Protein AF-A0A914XWD6-F1 (afdb_monomer_lite)

Sequence (269 aa):
MAEYTKAFEKYTHRSSSAQPSFDVYRNQVLALMADLKHKNRGKQSIDQQAAMGIIRSTAAKRYKKYEVNNEQLLDLIFAVLKLQPTLKGYVIKLIEKTYGDIGLASRIKQLDFRHTKLNFPFADADLHEVREKYLSIPQNVNINFVNNVAHLKVLVHQLEEVSKSDYPYVGLDAEWSPYLSKSKASILQLALQKVIYIIDLDALIDKKELLDFFDKLFGNDKICKIGFRFSEDLTQLRGCAPNCLSLYEPKNLICIQSLFFDVSFFYLH

Organism: NCBI:txid310955

InterPro domains:
  IPR002562 3'-5' exonuclease domain [PF01612] (155-246)
  IPR012337 Ribonuclease H-like superfamily [SSF53098] (133-259)
  IPR036397 Ribonuclease H superfamily [G3DSA:3.30.420.10] (125-264)
  IPR052408 Exonuclease MUT-7-like [PTHR47765] (44-244)

Foldseek 3Di:
DVVVLVVCCVPVVDDPVPDDDPVVVVVVVVVVVCVVVVVPPDDPQPPPVLLVVLLVVVVCCVQVVVNDDLVRSVVSVLVSCLSVVVCLVVSLCCCCPVRVCPPSSVVSVPDDSPPPPPPPVCPPPDQQDDDPVDDGDHPQAAEEEALDLVSLVVVLVVLVVLLVDPRLEKEWDFDWDPRDPLIATQWIWIDDPRYIYTYGLVSCAPPPSVLVSLCSAFVRQSHAYEYEPCVVNLSRNCSRVVPRVSSVVGHRYDHVNVVVVVVVVVVVD

Secondary structure (DSSP, 8-state):
-HHHHHHHHHHH---GGGPPPHHHHHHHHHHHHHHHTT---S-----HHHHHHHHHHHHHIIIII--S-HHHHHHHHHHHHHH-GGGHHHHHHIIIIIS--HHHHHHHHH---SS-----TTTT--TT---TTS----TT-EEEEE-SHHHHHHHHHHHHHHTTSS--EEEEEEEE-TT-TT--EEEEEEE-SSEEEEEETTTSTT-HHHHHHHHHHHS-SSSEEEESSHHHHHHHHHHH-TT-GGGTS-SSEEEHHHHHHHHHHHT--

Structure (mmCIF, N/CA/C/O backbone):
data_AF-A0A914XWD6-F1
#
_entry.id   AF-A0A914XWD6-F1
#
loop_
_atom_site.group_PDB
_atom_site.id
_atom_site.type_symbol
_atom_site.label_atom_id
_atom_site.label_alt_id
_atom_site.label_comp_id
_atom_site.label_asym_id
_atom_site.label_entity_id
_atom_site.label_seq_id
_atom_site.pdbx_PDB_ins_code
_atom_site.Cartn_x
_atom_site.Cartn_y
_atom_site.Cartn_z
_atom_site.occupancy
_atom_site.B_iso_or_equiv
_atom_site.auth_seq_id
_atom_site.auth_comp_id
_atom_site.auth_asym_id
_atom_site.auth_atom_id
_atom_site.pdbx_PDB_model_num
ATOM 1 N N . MET A 1 1 ? 19.343 37.438 -10.063 1.00 55.56 1 MET A N 1
ATOM 2 C CA . MET A 1 1 ? 20.555 36.691 -10.481 1.00 55.56 1 MET A CA 1
ATOM 3 C C . MET A 1 1 ? 21.614 36.669 -9.382 1.00 55.56 1 MET A C 1
ATOM 5 O O . MET A 1 1 ? 21.896 35.586 -8.891 1.00 55.56 1 MET A O 1
ATOM 9 N N . ALA A 1 2 ? 22.122 37.819 -8.918 1.00 58.12 2 ALA A N 1
ATOM 10 C CA . ALA A 1 2 ? 23.166 37.875 -7.879 1.00 58.12 2 ALA A CA 1
ATOM 11 C C . ALA A 1 2 ? 22.790 37.198 -6.538 1.00 58.12 2 ALA A C 1
ATOM 13 O O . ALA A 1 2 ? 23.625 36.541 -5.922 1.00 58.12 2 ALA A O 1
ATOM 14 N N . GLU A 1 3 ? 21.531 37.296 -6.102 1.00 60.34 3 GLU A N 1
ATOM 15 C CA . GLU A 1 3 ? 21.056 36.640 -4.869 1.00 60.34 3 GLU A CA 1
ATOM 16 C C . GLU A 1 3 ? 20.911 35.116 -5.002 1.00 60.34 3 GLU A C 1
ATOM 18 O O . GLU A 1 3 ? 21.161 34.384 -4.048 1.00 60.34 3 GLU A O 1
ATOM 23 N N . TYR A 1 4 ? 20.573 34.621 -6.198 1.00 57.34 4 TYR A N 1
ATOM 24 C CA . TYR A 1 4 ? 20.439 33.187 -6.474 1.00 57.34 4 TYR A CA 1
ATOM 25 C C . TYR A 1 4 ? 21.801 32.482 -6.465 1.00 57.34 4 TYR A C 1
ATOM 27 O O . TYR A 1 4 ? 21.925 31.410 -5.883 1.00 57.34 4 TYR A O 1
ATOM 35 N N . THR A 1 5 ? 22.838 33.102 -7.038 1.00 61.06 5 THR A N 1
ATOM 36 C CA . THR A 1 5 ? 24.223 32.600 -6.973 1.00 61.06 5 THR A CA 1
ATOM 37 C C . THR A 1 5 ? 24.735 32.525 -5.540 1.00 61.06 5 THR A C 1
ATOM 39 O O . THR A 1 5 ? 25.197 31.465 -5.124 1.00 61.06 5 THR A O 1
ATOM 42 N N . LYS A 1 6 ? 24.518 33.576 -4.739 1.00 65.00 6 LYS A N 1
ATOM 43 C CA . LYS A 1 6 ? 24.870 33.562 -3.310 1.00 65.00 6 LYS A CA 1
ATOM 44 C C . LYS A 1 6 ? 24.128 32.474 -2.524 1.00 65.00 6 LYS A C 1
ATOM 46 O O . LYS A 1 6 ? 24.720 31.839 -1.657 1.00 65.00 6 LYS A O 1
ATOM 51 N N . ALA A 1 7 ? 22.846 32.237 -2.813 1.00 58.84 7 ALA A N 1
ATOM 52 C CA . ALA A 1 7 ? 22.078 31.176 -2.162 1.00 58.84 7 ALA A CA 1
ATOM 53 C C . ALA A 1 7 ? 22.550 29.771 -2.586 1.00 58.84 7 ALA A C 1
ATOM 55 O O . ALA A 1 7 ? 22.719 28.896 -1.740 1.00 58.84 7 ALA A O 1
ATOM 56 N N . PHE A 1 8 ? 22.807 29.549 -3.876 1.00 59.25 8 PHE A N 1
ATOM 57 C CA . PHE A 1 8 ? 23.256 28.256 -4.392 1.00 59.25 8 PHE A CA 1
ATOM 58 C C . PHE A 1 8 ? 24.597 27.826 -3.782 1.00 59.25 8 PHE A C 1
ATOM 60 O O . PHE A 1 8 ? 24.710 26.705 -3.284 1.00 59.25 8 PHE A O 1
ATOM 67 N N . GLU A 1 9 ? 25.581 28.727 -3.747 1.00 64.25 9 GLU A N 1
ATOM 68 C CA . GLU A 1 9 ? 26.897 28.466 -3.149 1.00 64.25 9 GLU A CA 1
ATOM 69 C C . GLU A 1 9 ? 26.780 28.180 -1.642 1.00 64.25 9 GLU A C 1
ATOM 71 O O . GLU A 1 9 ? 27.396 27.238 -1.138 1.00 64.25 9 GLU A O 1
ATOM 76 N N . LYS A 1 10 ? 25.915 28.926 -0.937 1.00 69.12 10 LYS A N 1
ATOM 77 C CA . LYS A 1 10 ? 25.688 28.782 0.510 1.00 69.12 10 LYS A CA 1
ATOM 78 C C . LYS A 1 10 ? 25.081 27.433 0.906 1.00 69.12 10 LYS A C 1
ATOM 80 O O . LYS A 1 10 ? 25.459 26.898 1.943 1.00 69.12 10 LYS A O 1
ATOM 85 N N . TYR A 1 11 ? 24.134 26.903 0.130 1.00 59.72 11 TYR A N 1
ATOM 86 C CA . TYR A 1 11 ? 23.349 25.723 0.528 1.00 59.72 11 TYR A CA 1
ATOM 87 C C . TYR A 1 11 ? 23.770 24.416 -0.149 1.00 59.72 11 TYR A C 1
ATOM 89 O O . TYR A 1 11 ? 23.399 23.347 0.326 1.00 59.72 11 TYR A O 1
ATOM 97 N N . THR A 1 12 ? 24.522 24.473 -1.252 1.00 64.94 12 THR A N 1
ATOM 98 C CA . THR A 1 12 ? 24.949 23.259 -1.973 1.00 64.94 12 THR A CA 1
ATOM 99 C C . THR A 1 12 ? 26.432 22.942 -1.816 1.00 64.94 12 THR A C 1
ATOM 101 O O . THR A 1 12 ? 26.842 21.842 -2.184 1.00 64.94 12 THR A O 1
ATOM 104 N N . HIS A 1 13 ? 27.230 23.879 -1.285 1.00 61.41 13 HIS A N 1
ATOM 105 C CA . HIS A 1 13 ? 28.694 23.792 -1.203 1.00 61.41 13 HIS A CA 1
ATOM 106 C C . HIS A 1 13 ? 29.373 23.488 -2.556 1.00 61.41 13 HIS A C 1
ATOM 108 O O . HIS A 1 13 ? 30.446 22.888 -2.604 1.00 61.41 13 HIS A O 1
ATOM 114 N N . ARG A 1 14 ? 28.741 23.872 -3.675 1.00 59.25 14 ARG A N 1
ATOM 115 C CA . ARG A 1 14 ? 29.252 23.674 -5.040 1.00 59.25 14 ARG A CA 1
ATOM 116 C C . ARG A 1 14 ? 29.644 25.007 -5.677 1.00 59.25 14 ARG A C 1
ATOM 118 O O . ARG A 1 14 ? 29.001 26.023 -5.439 1.00 59.25 14 ARG A O 1
ATOM 125 N N . SER A 1 15 ? 30.679 24.963 -6.519 1.00 59.44 15 SER A N 1
ATOM 126 C CA . SER A 1 15 ? 31.139 26.082 -7.356 1.00 59.44 15 SER A CA 1
ATOM 127 C C . SER A 1 15 ? 30.027 26.604 -8.277 1.00 59.44 15 SER A C 1
ATOM 129 O O . SER A 1 15 ? 29.289 25.811 -8.873 1.00 59.44 15 SER A O 1
ATOM 131 N N . SER A 1 16 ? 29.963 27.925 -8.467 1.00 57.88 16 SER A N 1
ATOM 132 C CA . SER A 1 16 ? 29.045 28.608 -9.394 1.00 57.88 16 SER A CA 1
ATOM 133 C C . SER A 1 16 ? 29.185 28.166 -10.855 1.00 57.88 16 SER A C 1
ATOM 135 O O . SER A 1 16 ? 28.243 28.315 -11.629 1.00 57.88 16 SER A O 1
ATOM 137 N N . SER A 1 17 ? 30.299 27.533 -11.236 1.00 56.16 17 SER A N 1
ATOM 138 C CA . SER A 1 17 ? 30.478 26.943 -12.573 1.00 56.16 17 SER A CA 1
ATOM 139 C C . SER A 1 17 ? 29.594 25.717 -12.852 1.00 56.16 17 SER A C 1
ATOM 141 O O . SER A 1 17 ? 29.442 25.332 -14.008 1.00 56.16 17 SER A O 1
ATOM 143 N N . ALA A 1 18 ? 28.987 25.114 -11.821 1.00 53.66 18 ALA A N 1
ATOM 144 C CA . ALA A 1 18 ? 28.046 23.993 -11.937 1.00 53.66 18 ALA A CA 1
ATOM 145 C C . ALA A 1 18 ? 26.579 24.412 -11.708 1.00 53.66 18 ALA A C 1
ATOM 147 O O . ALA A 1 18 ? 25.705 23.557 -11.539 1.00 53.66 18 ALA A O 1
ATOM 148 N N . GLN A 1 19 ? 26.309 25.719 -11.644 1.00 55.75 19 GLN A N 1
ATOM 149 C CA . GLN A 1 19 ? 25.006 26.255 -11.276 1.00 55.75 19 GLN A CA 1
ATOM 150 C C . GLN A 1 19 ? 24.012 26.113 -12.446 1.00 55.75 19 GLN A C 1
ATOM 152 O O . GLN A 1 19 ? 24.233 26.699 -13.509 1.00 55.75 19 GLN A O 1
ATOM 157 N N . PRO A 1 20 ? 22.896 25.375 -12.289 1.00 61.28 20 PRO A N 1
ATOM 158 C CA . PRO A 1 20 ? 21.826 25.410 -13.278 1.00 61.28 20 PRO A CA 1
ATOM 159 C C . PRO A 1 20 ? 21.271 26.836 -13.363 1.00 61.28 20 PRO A C 1
ATOM 161 O O . PRO A 1 20 ? 21.161 27.526 -12.341 1.00 61.28 20 PRO A O 1
ATOM 164 N N . SER A 1 21 ? 20.925 27.287 -14.574 1.00 72.56 21 SER A N 1
ATOM 165 C CA . SER A 1 21 ? 20.409 28.644 -14.774 1.00 72.56 21 SER A CA 1
ATOM 166 C C . SER A 1 21 ? 19.183 28.899 -13.892 1.00 72.56 21 SER A C 1
ATOM 168 O O . SER A 1 21 ? 18.435 27.977 -13.549 1.00 72.56 21 SER A O 1
ATOM 170 N N . PHE A 1 22 ? 18.972 30.159 -13.507 1.00 60.97 22 PHE A N 1
ATOM 171 C CA . PHE A 1 22 ? 17.845 30.537 -12.651 1.00 60.97 22 PHE A CA 1
ATOM 172 C C . PHE A 1 22 ? 16.501 30.083 -13.235 1.00 60.97 22 PHE A C 1
ATOM 174 O O . PHE A 1 22 ? 15.632 29.634 -12.492 1.00 60.97 22 PHE A O 1
ATOM 181 N N . ASP A 1 23 ? 16.360 30.113 -14.560 1.00 63.62 23 ASP A N 1
ATOM 182 C CA . ASP A 1 23 ? 15.160 29.640 -15.246 1.00 63.62 23 ASP A CA 1
ATOM 183 C C . ASP A 1 23 ? 14.971 28.126 -15.111 1.00 63.62 23 ASP A C 1
ATOM 185 O O . ASP A 1 23 ? 13.854 27.670 -14.877 1.00 63.62 23 ASP A O 1
ATOM 189 N N . VAL A 1 24 ? 16.049 27.336 -15.171 1.00 61.62 24 VAL A N 1
ATOM 190 C CA . VAL A 1 24 ? 15.988 25.882 -14.948 1.00 61.62 24 VAL A CA 1
ATOM 191 C C . VAL A 1 24 ? 15.561 25.574 -13.513 1.00 61.62 24 VAL A C 1
ATOM 193 O O . VAL A 1 24 ? 14.643 24.779 -13.314 1.00 61.62 24 VAL A O 1
ATOM 196 N N . TYR A 1 25 ? 16.154 26.237 -12.517 1.00 65.56 25 TYR A N 1
ATOM 197 C CA . TYR A 1 25 ? 15.766 26.067 -11.112 1.00 65.56 25 TYR A CA 1
ATOM 198 C C . TYR A 1 25 ? 14.317 26.492 -10.862 1.00 65.56 25 TYR A C 1
ATOM 200 O O . TYR A 1 25 ? 13.539 25.748 -10.266 1.00 65.56 25 TYR A O 1
ATOM 208 N N . ARG A 1 26 ? 13.921 27.664 -11.369 1.00 65.19 26 ARG A N 1
ATOM 209 C CA . ARG A 1 26 ? 12.553 28.174 -11.260 1.00 65.19 26 ARG A CA 1
ATOM 210 C C . ARG A 1 26 ? 11.556 27.197 -11.876 1.00 65.19 26 ARG A C 1
ATOM 212 O O . ARG A 1 26 ? 10.552 26.893 -11.241 1.00 65.19 26 ARG A O 1
ATOM 219 N N . ASN A 1 27 ? 11.840 26.668 -13.063 1.00 62.06 27 ASN A N 1
ATOM 220 C CA . ASN A 1 27 ? 10.967 25.704 -13.729 1.00 62.06 27 ASN A CA 1
ATOM 221 C C . ASN A 1 27 ? 10.886 24.375 -12.965 1.00 62.06 27 ASN A C 1
ATOM 223 O O . ASN A 1 27 ? 9.798 23.821 -12.843 1.00 62.06 27 ASN A O 1
ATOM 227 N N . GLN A 1 28 ? 11.988 23.896 -12.380 1.00 59.28 28 GLN A N 1
ATOM 228 C CA . GLN A 1 28 ? 11.994 22.692 -11.538 1.00 59.28 28 GLN A CA 1
ATOM 229 C C . GLN A 1 28 ? 11.202 22.879 -10.240 1.00 59.28 28 GLN A C 1
AT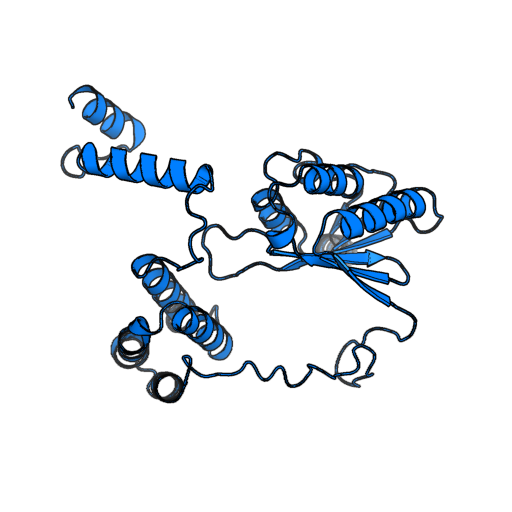OM 231 O O . GLN A 1 28 ? 10.442 21.994 -9.855 1.00 59.28 28 GLN A O 1
ATOM 236 N N . VAL A 1 29 ? 11.327 24.035 -9.583 1.00 61.28 29 VAL A N 1
ATOM 237 C CA . VAL A 1 29 ? 10.546 24.361 -8.380 1.00 61.28 29 VAL A CA 1
ATOM 238 C C . VAL A 1 29 ? 9.069 24.536 -8.724 1.00 61.28 29 VAL A C 1
ATOM 240 O O . VAL A 1 29 ? 8.218 24.042 -7.993 1.00 61.28 29 VAL A O 1
ATOM 243 N N . LEU A 1 30 ? 8.738 25.186 -9.843 1.00 59.72 30 LEU A N 1
ATOM 244 C CA . LEU A 1 30 ? 7.353 25.322 -10.300 1.00 59.72 30 LEU A CA 1
ATOM 245 C C . LEU A 1 30 ? 6.735 23.967 -10.665 1.00 59.72 30 LEU A C 1
ATOM 247 O O . LEU A 1 30 ? 5.588 23.726 -10.297 1.00 59.72 30 LEU A O 1
ATOM 251 N N . ALA A 1 31 ? 7.488 23.074 -11.314 1.00 52.91 31 ALA A N 1
ATOM 252 C CA . ALA A 1 31 ? 7.060 21.706 -11.600 1.00 52.91 31 ALA A CA 1
ATOM 253 C C . ALA A 1 31 ? 6.848 20.901 -10.308 1.00 52.91 31 ALA A C 1
ATOM 255 O O . ALA A 1 31 ? 5.778 20.335 -10.112 1.00 52.91 31 ALA A O 1
ATOM 256 N N . LEU A 1 32 ? 7.799 20.953 -9.368 1.00 51.09 32 LEU A N 1
ATOM 257 C CA . LEU A 1 32 ? 7.671 20.323 -8.051 1.00 51.09 32 LEU A CA 1
ATOM 258 C C . LEU A 1 32 ? 6.449 20.850 -7.284 1.00 51.09 32 LEU A C 1
ATOM 260 O O . LEU A 1 32 ? 5.706 20.077 -6.689 1.00 51.09 32 LEU A O 1
ATOM 264 N N . MET A 1 33 ? 6.211 22.162 -7.310 1.00 51.06 33 MET A N 1
ATOM 265 C CA . MET A 1 33 ? 5.057 22.787 -6.657 1.00 51.06 33 MET A CA 1
ATOM 266 C C . MET A 1 33 ? 3.738 22.461 -7.364 1.00 51.06 33 MET A C 1
ATOM 268 O O . MET A 1 33 ? 2.702 22.412 -6.707 1.00 51.06 33 MET A O 1
ATOM 272 N N . ALA A 1 34 ? 3.745 22.242 -8.680 1.00 52.44 34 ALA A N 1
ATOM 273 C CA . ALA A 1 34 ? 2.575 21.790 -9.430 1.00 52.44 34 ALA A CA 1
ATOM 274 C C . ALA A 1 34 ? 2.243 20.317 -9.131 1.00 52.44 34 ALA A C 1
ATOM 276 O O . ALA A 1 34 ? 1.067 19.993 -8.937 1.00 52.44 34 ALA A O 1
ATOM 277 N N . ASP A 1 35 ? 3.267 19.470 -9.008 1.00 48.59 35 ASP A N 1
ATOM 278 C CA . ASP A 1 35 ? 3.151 18.058 -8.629 1.00 48.59 35 ASP A CA 1
ATOM 279 C C . ASP A 1 35 ? 2.658 17.901 -7.184 1.00 48.59 35 ASP A C 1
ATOM 281 O O . ASP A 1 35 ? 1.714 17.150 -6.928 1.00 48.59 35 ASP A O 1
ATOM 285 N N . LEU A 1 36 ? 3.215 18.683 -6.251 1.00 45.72 36 LEU A N 1
ATOM 286 C CA . LEU A 1 36 ? 2.768 18.742 -4.852 1.00 45.72 36 LEU A CA 1
ATOM 287 C C . LEU A 1 36 ? 1.343 19.296 -4.704 1.00 45.72 36 LEU A C 1
ATOM 289 O O . LEU A 1 36 ? 0.662 18.975 -3.738 1.00 45.72 36 LEU A O 1
ATOM 293 N N . LYS A 1 37 ? 0.877 20.121 -5.651 1.00 46.88 37 LYS A N 1
ATOM 294 C CA . LYS A 1 37 ? -0.496 20.662 -5.679 1.00 46.88 37 LYS A CA 1
ATOM 295 C C . LYS A 1 37 ? -1.475 19.792 -6.470 1.00 46.88 37 LYS A C 1
ATOM 297 O O . LYS A 1 37 ? -2.600 20.229 -6.705 1.00 46.88 37 LYS A O 1
ATOM 302 N N . HIS A 1 38 ? -1.056 18.607 -6.917 1.00 53.41 38 HIS A N 1
ATOM 303 C CA . HIS A 1 38 ? -1.883 17.641 -7.649 1.00 53.41 38 HIS A CA 1
ATOM 304 C C . HIS A 1 38 ? -2.575 18.198 -8.913 1.00 53.41 38 HIS A C 1
ATOM 306 O O . HIS A 1 38 ? -3.556 17.627 -9.388 1.00 53.41 38 HIS A O 1
ATOM 312 N N . LYS A 1 39 ? -2.061 19.291 -9.503 1.00 42.12 39 LYS A N 1
ATOM 313 C CA . LYS A 1 39 ? -2.701 19.977 -10.646 1.00 42.12 39 LYS A CA 1
ATOM 314 C C . LYS A 1 39 ? -2.496 19.279 -11.998 1.00 42.12 39 LYS A C 1
ATOM 316 O O . LYS A 1 39 ? -3.166 19.638 -12.959 1.00 42.12 39 LYS A O 1
ATOM 321 N N . ASN A 1 40 ? -1.641 18.258 -12.065 1.00 45.16 40 ASN A N 1
ATOM 322 C CA . ASN A 1 40 ? -1.358 17.472 -13.271 1.00 45.16 40 ASN A CA 1
ATOM 323 C C . ASN A 1 40 ? -1.977 16.061 -13.216 1.00 45.16 40 ASN A C 1
ATOM 325 O O . ASN A 1 40 ? -1.309 15.069 -13.501 1.00 45.16 40 ASN A O 1
ATOM 329 N N . ARG A 1 41 ? -3.267 15.926 -12.876 1.00 45.88 41 ARG A N 1
ATOM 330 C CA . ARG A 1 41 ? -4.010 14.681 -13.161 1.00 45.88 41 ARG A CA 1
ATOM 331 C C . ARG A 1 41 ? -4.526 14.687 -14.600 1.00 45.88 41 ARG A C 1
ATOM 333 O O . ARG A 1 41 ? -5.721 14.767 -14.851 1.00 45.88 41 ARG A O 1
ATOM 340 N N . GLY A 1 42 ? -3.606 14.586 -15.551 1.00 39.31 42 GLY A N 1
ATOM 341 C CA . GLY A 1 42 ? -3.915 14.231 -16.932 1.00 39.31 42 GLY A CA 1
ATOM 342 C C . GLY A 1 42 ? -3.116 12.993 -17.294 1.00 39.31 42 GLY A C 1
ATOM 343 O O . GLY A 1 42 ? -1.946 13.152 -17.590 1.00 39.31 42 GLY A O 1
ATOM 344 N N . LYS A 1 43 ? -3.742 11.802 -17.230 1.00 45.09 43 LYS A N 1
ATOM 345 C CA . LYS A 1 43 ? -3.162 10.460 -17.475 1.00 45.09 43 LYS A CA 1
ATOM 346 C C . LYS A 1 43 ? -1.814 10.240 -16.773 1.00 45.09 43 LYS A C 1
ATOM 348 O O . LYS A 1 43 ? -0.817 10.817 -17.171 1.00 45.09 43 LYS A O 1
ATOM 353 N N . GLN A 1 44 ? -1.757 9.353 -15.777 1.00 48.56 44 GLN A N 1
ATOM 354 C CA . GLN A 1 44 ? -0.494 8.891 -15.179 1.00 48.56 44 GLN A CA 1
ATOM 355 C C . GLN A 1 44 ? 0.431 8.286 -16.256 1.00 48.56 44 GLN A C 1
ATOM 357 O O . GLN A 1 44 ? 0.445 7.088 -16.515 1.00 48.56 44 GLN A O 1
ATOM 362 N N . SER A 1 45 ? 1.178 9.148 -16.927 1.00 54.22 45 SER A N 1
ATOM 363 C CA . SER A 1 45 ? 2.204 8.842 -17.900 1.00 54.22 45 SER A CA 1
ATOM 364 C C . SER A 1 45 ? 3.494 9.113 -17.163 1.00 54.22 45 SER A C 1
ATOM 366 O O . SER A 1 45 ? 3.861 10.269 -16.956 1.00 54.22 45 SER A O 1
ATOM 368 N N . ILE A 1 46 ? 4.159 8.049 -16.721 1.00 65.19 46 ILE A N 1
ATOM 369 C CA . ILE A 1 46 ? 5.511 8.168 -16.193 1.00 65.19 46 ILE A CA 1
ATOM 370 C C . ILE A 1 46 ? 6.380 8.890 -17.226 1.00 65.19 46 ILE A C 1
ATOM 372 O O . ILE A 1 46 ? 6.351 8.530 -18.402 1.00 65.19 46 ILE A O 1
ATOM 376 N N . ASP A 1 47 ? 7.116 9.919 -16.813 1.00 80.31 47 ASP A N 1
ATOM 377 C CA . ASP A 1 47 ? 8.036 10.613 -17.712 1.00 80.31 47 ASP A CA 1
ATOM 378 C C . ASP A 1 47 ? 9.025 9.614 -18.341 1.00 80.31 47 ASP A C 1
ATOM 380 O O . ASP A 1 47 ? 9.494 8.677 -17.689 1.00 80.31 47 ASP A O 1
ATOM 384 N N . GLN A 1 48 ? 9.348 9.801 -19.621 1.00 80.38 48 GLN A N 1
ATOM 385 C CA . GLN A 1 48 ? 10.165 8.847 -20.365 1.00 80.38 48 GLN A CA 1
ATOM 386 C C . GLN A 1 48 ? 11.578 8.716 -19.772 1.00 80.38 48 GLN A C 1
ATOM 388 O O . GLN A 1 48 ? 12.122 7.609 -19.732 1.00 80.38 48 GLN A O 1
ATOM 393 N N . GLN A 1 49 ? 12.174 9.805 -19.271 1.00 81.38 49 GLN A N 1
ATOM 394 C CA . GLN A 1 49 ? 13.491 9.743 -18.632 1.00 81.38 49 GLN A CA 1
ATOM 395 C C . GLN A 1 49 ? 13.414 9.039 -17.279 1.00 81.38 49 GLN A C 1
ATOM 397 O O . GLN A 1 49 ? 14.274 8.207 -16.979 1.00 81.38 49 GLN A O 1
ATOM 402 N N . ALA A 1 50 ? 12.367 9.308 -16.495 1.00 80.12 50 ALA A N 1
ATOM 403 C CA . ALA A 1 50 ? 12.113 8.602 -15.241 1.00 80.12 50 ALA A CA 1
ATOM 404 C C . ALA A 1 50 ? 11.941 7.089 -15.467 1.00 80.12 50 ALA A C 1
ATOM 406 O O . ALA A 1 50 ? 12.591 6.282 -14.800 1.00 80.12 50 ALA A O 1
ATOM 407 N N . ALA A 1 51 ? 11.152 6.702 -16.471 1.00 85.38 51 ALA A N 1
ATOM 408 C CA . ALA A 1 51 ? 10.947 5.313 -16.874 1.00 85.38 51 ALA A CA 1
ATOM 409 C C . ALA A 1 51 ? 12.260 4.625 -17.282 1.00 85.38 51 ALA A C 1
ATOM 411 O O . ALA A 1 51 ? 12.576 3.533 -16.804 1.00 85.38 51 ALA A O 1
ATOM 412 N N . MET A 1 52 ? 13.078 5.282 -18.113 1.00 90.25 52 MET A N 1
ATOM 413 C CA . MET A 1 52 ? 14.410 4.779 -18.469 1.00 90.25 52 MET A CA 1
ATOM 414 C C . MET A 1 52 ? 15.318 4.649 -17.240 1.00 90.25 52 MET A C 1
ATOM 416 O O . MET A 1 52 ? 16.070 3.679 -17.140 1.00 90.25 52 MET A O 1
ATOM 420 N N . GLY A 1 53 ? 15.259 5.605 -16.311 1.00 88.19 53 GLY A N 1
ATOM 421 C CA . GLY A 1 53 ? 16.017 5.588 -15.061 1.00 88.19 53 GLY A CA 1
ATOM 422 C C . GLY A 1 53 ? 15.667 4.390 -14.180 1.00 88.19 53 GLY A C 1
ATOM 423 O O . GLY A 1 53 ? 16.570 3.693 -13.714 1.00 88.19 53 GLY A O 1
ATOM 424 N N . ILE A 1 54 ? 14.374 4.099 -14.024 1.00 86.94 54 ILE A N 1
ATOM 425 C CA . ILE A 1 54 ? 13.868 2.934 -13.284 1.00 86.94 54 ILE A CA 1
ATOM 426 C C . ILE A 1 54 ? 14.368 1.635 -13.916 1.00 86.94 54 ILE A C 1
ATOM 428 O O . ILE A 1 54 ? 14.962 0.811 -13.224 1.00 86.94 54 ILE A O 1
ATOM 432 N N . ILE A 1 55 ? 14.226 1.485 -15.238 1.00 92.19 55 ILE A N 1
ATOM 433 C CA . ILE A 1 55 ? 14.701 0.293 -15.954 1.00 92.19 55 ILE A CA 1
ATOM 434 C C . ILE A 1 55 ? 16.212 0.100 -15.763 1.00 92.19 55 ILE A C 1
ATOM 436 O O . ILE A 1 55 ? 16.650 -1.004 -15.445 1.00 92.19 55 ILE A O 1
ATOM 440 N N . ARG A 1 56 ? 17.024 1.158 -15.911 1.00 93.94 56 ARG A N 1
ATOM 441 C CA . ARG A 1 56 ? 18.484 1.076 -15.701 1.00 93.94 56 ARG A CA 1
ATOM 442 C C . ARG A 1 56 ? 18.837 0.684 -14.273 1.00 93.94 56 ARG A C 1
ATOM 444 O O . ARG A 1 56 ? 19.710 -0.157 -14.078 1.00 93.94 56 ARG A O 1
ATOM 451 N N . SER A 1 57 ? 18.189 1.309 -13.292 1.00 90.25 57 SER A N 1
ATOM 452 C CA . SER A 1 57 ? 18.443 1.052 -11.875 1.00 90.25 57 SER A CA 1
ATOM 453 C C . SER A 1 57 ? 18.126 -0.401 -11.525 1.00 90.25 57 SER A C 1
ATOM 455 O O . SER A 1 57 ? 18.973 -1.102 -10.974 1.00 90.25 57 SER A O 1
ATOM 457 N N . THR A 1 58 ? 16.959 -0.901 -11.936 1.00 90.12 58 THR A N 1
ATOM 458 C CA . THR A 1 58 ? 16.538 -2.282 -11.669 1.00 90.12 58 THR A CA 1
ATOM 459 C C . THR A 1 58 ? 17.374 -3.302 -12.444 1.00 90.12 58 THR A C 1
ATOM 461 O O . THR A 1 58 ? 17.783 -4.309 -11.871 1.00 90.12 58 THR A O 1
ATOM 464 N N . ALA A 1 59 ? 17.733 -3.030 -13.703 1.00 93.38 59 ALA A N 1
ATOM 465 C CA . ALA A 1 59 ? 18.663 -3.878 -14.452 1.00 93.38 59 ALA A CA 1
ATOM 466 C C . ALA A 1 59 ? 20.049 -3.926 -13.782 1.00 93.38 59 ALA A C 1
ATOM 468 O O . ALA A 1 59 ? 20.648 -4.992 -13.658 1.00 93.38 59 ALA A O 1
ATOM 469 N N . ALA A 1 60 ? 20.552 -2.800 -13.265 1.00 92.75 60 ALA A N 1
ATOM 470 C CA . ALA A 1 60 ? 21.787 -2.789 -12.487 1.00 92.75 60 ALA A CA 1
ATOM 471 C C . ALA A 1 60 ? 21.659 -3.610 -11.193 1.00 92.75 60 ALA A C 1
ATOM 473 O O . ALA A 1 60 ? 22.571 -4.376 -10.883 1.00 92.75 60 ALA A O 1
ATOM 474 N N . LYS A 1 61 ? 20.534 -3.517 -10.472 1.00 90.56 61 LYS A N 1
ATOM 475 C CA . LYS A 1 61 ? 20.267 -4.375 -9.305 1.00 90.56 61 LYS A CA 1
ATOM 476 C C . LYS A 1 61 ? 20.277 -5.860 -9.671 1.00 90.56 61 LYS A C 1
ATOM 478 O O . LYS A 1 61 ? 20.859 -6.651 -8.939 1.00 90.56 61 LYS A O 1
ATOM 483 N N . ARG A 1 62 ? 19.724 -6.232 -10.828 1.00 92.62 62 ARG A N 1
ATOM 484 C CA . ARG A 1 62 ? 19.709 -7.614 -11.326 1.00 92.62 62 ARG A CA 1
ATOM 485 C C . ARG A 1 62 ? 21.094 -8.143 -11.705 1.00 92.62 62 ARG A C 1
ATOM 487 O O . ARG A 1 62 ? 21.477 -9.220 -11.254 1.00 92.62 62 ARG A O 1
ATOM 494 N N . TYR A 1 63 ? 21.813 -7.425 -12.567 1.00 94.06 63 TYR A N 1
ATOM 495 C CA . TYR A 1 63 ? 23.031 -7.941 -13.208 1.00 94.06 63 TYR A CA 1
ATOM 496 C C . TYR A 1 63 ? 24.322 -7.578 -12.475 1.00 94.06 63 TYR A C 1
ATOM 498 O O . TYR A 1 63 ? 25.326 -8.257 -12.651 1.00 94.06 63 TYR A O 1
ATOM 506 N N . LYS A 1 64 ? 24.325 -6.499 -11.683 1.00 92.75 64 LYS A N 1
ATOM 507 C CA . LYS A 1 64 ? 25.518 -6.066 -10.935 1.00 92.75 64 LYS A CA 1
ATOM 508 C C . LYS A 1 64 ? 25.445 -6.421 -9.456 1.00 92.75 64 LYS A C 1
ATOM 510 O O . LYS A 1 64 ? 26.481 -6.694 -8.866 1.00 92.75 64 LYS A O 1
ATOM 515 N N . LYS A 1 65 ? 24.249 -6.373 -8.860 1.00 90.38 65 LYS A N 1
ATOM 516 C CA . LYS A 1 65 ? 24.067 -6.577 -7.413 1.00 90.38 65 LYS A CA 1
ATOM 517 C C . LYS A 1 65 ? 23.385 -7.889 -7.034 1.00 90.38 65 LYS A C 1
ATOM 519 O O . LYS A 1 65 ? 23.446 -8.266 -5.875 1.00 90.38 65 LYS A O 1
ATOM 524 N N . TYR A 1 66 ? 22.747 -8.567 -7.988 1.00 88.69 66 TYR A N 1
ATOM 525 C CA . TYR A 1 66 ? 21.983 -9.799 -7.767 1.00 88.69 66 TYR A CA 1
ATOM 526 C C . TYR A 1 66 ? 20.860 -9.667 -6.715 1.00 88.69 66 TYR A C 1
ATOM 528 O O . TYR A 1 66 ? 20.455 -10.648 -6.107 1.00 88.69 66 TYR A O 1
ATOM 536 N N . GLU A 1 67 ? 20.327 -8.454 -6.528 1.00 82.38 67 GLU A N 1
ATOM 537 C CA . GLU A 1 67 ? 19.254 -8.149 -5.559 1.00 82.38 67 GLU A CA 1
ATOM 538 C C . GLU A 1 67 ? 17.848 -8.452 -6.104 1.00 82.38 67 GLU A C 1
ATOM 540 O O . GLU A 1 67 ? 16.878 -8.504 -5.356 1.00 82.38 67 GLU A O 1
ATOM 545 N N . VAL A 1 68 ? 17.724 -8.582 -7.424 1.00 85.31 68 VAL A N 1
ATOM 546 C CA . VAL A 1 68 ? 16.461 -8.758 -8.152 1.00 85.31 68 VAL A CA 1
ATOM 547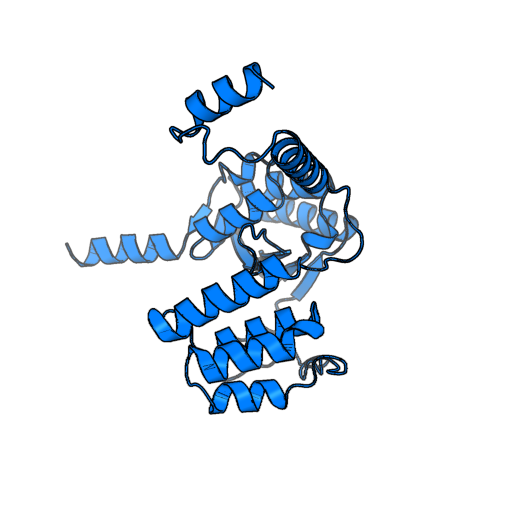 C C . VAL A 1 68 ? 16.634 -9.957 -9.076 1.00 85.31 68 VAL A C 1
ATOM 549 O O . VAL A 1 68 ? 17.729 -10.143 -9.602 1.00 85.31 68 VAL A O 1
ATOM 552 N N . ASN A 1 69 ? 15.597 -10.766 -9.295 1.00 86.94 69 ASN A N 1
ATOM 553 C CA . ASN A 1 69 ? 15.634 -11.900 -10.227 1.00 86.94 69 ASN A CA 1
ATOM 554 C C . ASN A 1 69 ? 15.105 -11.529 -11.635 1.00 86.94 69 ASN A C 1
ATOM 556 O O . ASN A 1 69 ? 14.689 -10.398 -11.885 1.00 86.94 69 ASN A O 1
ATOM 560 N N . ASN A 1 70 ? 15.173 -12.464 -12.592 1.00 86.25 70 ASN A N 1
ATOM 561 C CA . ASN A 1 70 ? 14.752 -12.202 -13.978 1.00 86.25 70 ASN A CA 1
ATOM 562 C C . ASN A 1 70 ? 13.258 -11.882 -14.105 1.00 86.25 70 ASN A C 1
ATOM 564 O O . ASN A 1 70 ? 12.911 -11.003 -14.888 1.00 86.25 70 ASN A O 1
ATOM 568 N N . GLU A 1 71 ? 12.398 -12.567 -13.353 1.00 83.81 71 GLU A N 1
ATOM 569 C CA . GLU A 1 71 ? 10.948 -12.363 -13.436 1.00 83.81 71 GLU A CA 1
ATOM 570 C C . GLU A 1 71 ? 10.560 -11.002 -12.848 1.00 83.81 71 GLU A C 1
ATOM 572 O O . GLU A 1 71 ? 9.887 -10.229 -13.512 1.00 83.81 71 GLU A O 1
ATOM 577 N N . GLN A 1 72 ? 11.131 -10.608 -11.707 1.00 82.44 72 GLN A N 1
ATOM 578 C CA . GLN A 1 72 ? 10.927 -9.273 -11.127 1.00 82.44 72 GLN A CA 1
ATOM 579 C C . GLN A 1 72 ? 11.381 -8.136 -12.062 1.00 82.44 72 GLN A C 1
ATOM 581 O O . GLN A 1 72 ? 10.743 -7.082 -12.134 1.00 82.44 72 GLN A O 1
AT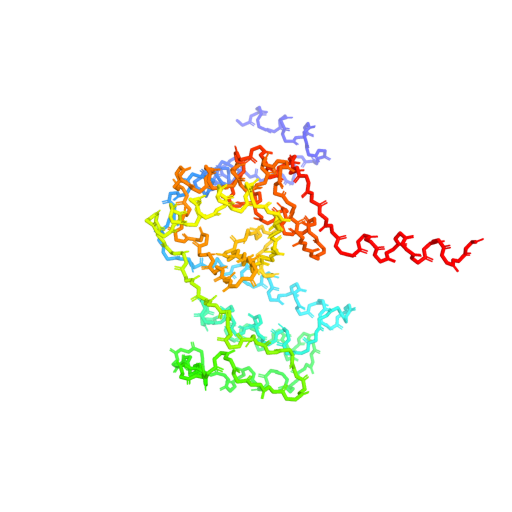OM 586 N N . LEU A 1 73 ? 12.499 -8.323 -12.780 1.00 89.38 73 LEU A N 1
ATOM 587 C CA . LEU A 1 73 ? 12.947 -7.371 -13.800 1.00 89.38 73 LEU A CA 1
ATOM 588 C C . LEU A 1 73 ? 11.993 -7.358 -15.004 1.00 89.38 73 LEU A C 1
ATOM 590 O O . LEU A 1 73 ? 11.712 -6.286 -15.543 1.00 89.38 73 LEU A O 1
ATOM 594 N N . LEU A 1 74 ? 11.499 -8.522 -15.428 1.00 89.00 74 LEU A N 1
ATOM 595 C CA . LEU A 1 74 ? 10.561 -8.641 -16.540 1.00 89.00 74 LEU A CA 1
ATOM 596 C C . LEU A 1 74 ? 9.207 -8.000 -16.216 1.00 89.00 74 LEU A C 1
ATOM 598 O O . LEU A 1 74 ? 8.692 -7.271 -17.059 1.00 89.00 74 LEU A O 1
ATOM 602 N N . ASP A 1 75 ? 8.689 -8.191 -15.004 1.00 83.38 75 ASP A N 1
ATOM 603 C CA . ASP A 1 75 ? 7.453 -7.577 -14.511 1.00 83.38 75 ASP A CA 1
ATOM 604 C C . ASP A 1 75 ? 7.552 -6.050 -14.524 1.00 83.38 75 ASP A C 1
ATOM 606 O O . ASP A 1 75 ? 6.675 -5.364 -15.056 1.00 83.38 75 ASP A O 1
ATOM 610 N N . LEU A 1 76 ? 8.677 -5.504 -14.041 1.00 87.44 76 LEU A N 1
ATOM 611 C CA . LEU A 1 76 ? 8.963 -4.070 -14.126 1.00 87.44 76 LEU A CA 1
ATOM 612 C C . LEU A 1 76 ? 8.991 -3.594 -15.580 1.00 87.44 76 LEU A C 1
ATOM 614 O O . LEU A 1 76 ? 8.385 -2.576 -15.917 1.00 87.44 76 LEU A O 1
ATOM 618 N N . ILE A 1 77 ? 9.713 -4.307 -16.448 1.00 89.75 77 ILE A N 1
ATOM 619 C CA . ILE A 1 77 ? 9.829 -3.947 -17.864 1.00 89.75 77 ILE A CA 1
ATOM 620 C C . ILE A 1 77 ? 8.449 -3.966 -18.517 1.00 89.75 77 ILE A C 1
ATOM 622 O O . ILE A 1 77 ? 8.114 -3.036 -19.246 1.00 89.75 77 ILE A O 1
ATOM 626 N N . PHE A 1 78 ? 7.635 -4.979 -18.234 1.00 86.50 78 PHE A N 1
ATOM 627 C CA . PHE A 1 78 ? 6.278 -5.090 -18.745 1.00 86.50 78 PHE A CA 1
ATOM 628 C C . PHE A 1 78 ? 5.409 -3.917 -18.276 1.00 86.50 78 PHE A C 1
ATOM 630 O O . PHE A 1 78 ? 4.800 -3.240 -19.106 1.00 86.50 78 PHE A O 1
ATOM 637 N N . ALA A 1 79 ? 5.412 -3.612 -16.974 1.00 81.38 79 ALA A N 1
ATOM 638 C CA . ALA A 1 79 ? 4.661 -2.496 -16.404 1.00 81.38 79 ALA A CA 1
ATOM 639 C C . ALA A 1 79 ? 5.065 -1.149 -17.027 1.00 81.38 79 ALA A C 1
ATOM 641 O O . ALA A 1 79 ? 4.206 -0.360 -17.429 1.00 81.38 79 ALA A O 1
ATOM 642 N N . VAL A 1 80 ? 6.370 -0.904 -17.184 1.00 84.94 80 VAL A N 1
ATOM 643 C CA . VAL A 1 80 ? 6.880 0.326 -17.803 1.00 84.94 80 VAL A CA 1
ATOM 644 C C . VAL A 1 80 ? 6.532 0.391 -19.289 1.00 84.94 80 VAL A C 1
ATOM 646 O O . VAL A 1 80 ? 6.082 1.435 -19.751 1.00 84.94 80 VAL A O 1
ATOM 649 N N . LEU A 1 81 ? 6.697 -0.695 -20.050 1.00 86.75 81 LEU A N 1
ATOM 650 C CA . LEU A 1 81 ? 6.401 -0.713 -21.488 1.00 86.75 81 LEU A CA 1
ATOM 651 C C . LEU A 1 81 ? 4.904 -0.623 -21.792 1.00 86.75 81 LEU A C 1
ATOM 653 O O . LEU A 1 81 ? 4.540 -0.119 -22.852 1.00 86.75 81 LEU A O 1
ATOM 657 N N . LYS A 1 82 ? 4.036 -1.046 -20.870 1.00 80.62 82 LYS A N 1
ATOM 658 C CA . LYS A 1 82 ? 2.590 -0.820 -20.975 1.00 80.62 82 LYS A CA 1
ATOM 659 C C . LYS A 1 82 ? 2.244 0.671 -20.911 1.00 80.62 82 LYS A C 1
ATOM 661 O O . LYS A 1 82 ? 1.381 1.128 -21.655 1.00 80.62 82 LYS A O 1
ATOM 666 N N . LEU A 1 83 ? 2.932 1.430 -20.056 1.00 77.88 83 LEU A N 1
ATOM 667 C CA . LEU A 1 83 ? 2.754 2.883 -19.932 1.00 77.88 83 LEU A CA 1
ATOM 668 C C . LEU A 1 83 ? 3.530 3.669 -21.000 1.00 77.88 83 LEU A C 1
ATOM 670 O O . LEU A 1 83 ? 3.063 4.708 -21.456 1.00 77.88 83 LEU A O 1
ATOM 674 N N . GLN A 1 84 ? 4.700 3.171 -21.410 1.00 82.38 84 GLN A N 1
ATOM 675 C CA . GLN A 1 84 ? 5.607 3.798 -22.376 1.00 82.38 84 GLN A CA 1
ATOM 676 C C . GLN A 1 84 ? 6.056 2.807 -23.472 1.00 82.38 84 GLN A C 1
ATOM 678 O O . GLN A 1 84 ? 7.223 2.394 -23.510 1.00 82.38 84 GLN A O 1
ATOM 683 N N . PRO A 1 85 ? 5.169 2.441 -24.422 1.00 85.00 85 PRO A N 1
ATOM 684 C CA . PRO A 1 85 ? 5.461 1.446 -25.464 1.00 85.00 85 PRO A CA 1
ATOM 685 C C . PRO A 1 85 ? 6.662 1.786 -26.357 1.00 85.00 85 PRO A C 1
ATOM 687 O O . PRO A 1 85 ? 7.306 0.896 -26.920 1.00 85.00 85 PRO A O 1
ATOM 690 N N . THR A 1 86 ? 6.976 3.076 -26.502 1.00 88.12 86 THR A N 1
ATOM 691 C CA . THR A 1 86 ? 8.090 3.587 -27.317 1.00 88.12 86 THR A CA 1
ATOM 692 C C . THR A 1 86 ? 9.458 3.173 -26.771 1.00 88.12 86 THR A C 1
ATOM 694 O O . THR A 1 86 ? 10.427 3.097 -27.528 1.00 88.12 86 THR A O 1
ATOM 697 N N . LEU A 1 87 ? 9.551 2.822 -25.483 1.00 90.75 87 LEU A N 1
ATOM 698 C CA . LEU A 1 87 ? 10.804 2.422 -24.847 1.00 90.75 87 LEU A CA 1
ATOM 699 C C . LEU A 1 87 ? 11.261 1.001 -25.199 1.00 90.75 87 LEU A C 1
ATOM 701 O O . LEU A 1 87 ? 12.402 0.658 -24.892 1.00 90.75 87 LEU A O 1
ATOM 705 N N . LYS A 1 88 ? 10.454 0.180 -25.889 1.00 91.62 88 LYS A N 1
ATOM 706 C CA . LYS A 1 88 ? 10.787 -1.235 -26.171 1.00 91.62 88 LYS A CA 1
ATOM 707 C C . LYS A 1 88 ? 12.177 -1.402 -26.785 1.00 91.62 88 LYS A C 1
ATOM 709 O O . LYS A 1 88 ? 12.986 -2.192 -26.305 1.00 91.62 88 LYS A O 1
ATOM 714 N N . GLY A 1 89 ? 12.471 -0.627 -27.831 1.00 93.12 89 GLY A N 1
ATOM 715 C CA . GLY A 1 89 ? 13.754 -0.701 -28.532 1.00 93.12 89 GLY A CA 1
ATOM 716 C C . GLY A 1 89 ? 14.937 -0.294 -27.652 1.00 93.12 89 GLY A C 1
ATOM 717 O O . GLY A 1 89 ? 16.023 -0.857 -27.781 1.00 93.12 89 GLY A O 1
ATOM 718 N N . TYR A 1 90 ? 14.723 0.648 -26.732 1.00 94.75 90 TYR A N 1
ATOM 719 C CA . TYR A 1 90 ? 15.724 1.039 -25.748 1.00 94.75 90 TYR A CA 1
ATOM 720 C C . TYR A 1 90 ? 15.999 -0.094 -24.751 1.00 94.75 90 TYR A C 1
ATOM 722 O O . TYR A 1 90 ? 17.159 -0.447 -24.548 1.00 94.75 90 TYR A O 1
ATOM 730 N N . VAL A 1 91 ? 14.949 -0.695 -24.180 1.00 94.75 91 VAL A N 1
ATOM 731 C CA . VAL A 1 91 ? 15.081 -1.786 -23.202 1.00 94.75 91 VAL A CA 1
ATOM 732 C C . VAL A 1 91 ? 15.797 -2.984 -23.812 1.00 94.75 91 VAL A C 1
ATOM 734 O O . VAL A 1 91 ? 16.746 -3.489 -23.224 1.00 94.75 91 VAL A O 1
ATOM 737 N N . ILE A 1 92 ? 15.406 -3.389 -25.022 1.00 95.62 92 ILE A N 1
ATOM 738 C CA . ILE A 1 92 ? 16.056 -4.489 -25.741 1.00 95.62 92 ILE A CA 1
ATOM 739 C C . ILE A 1 92 ? 17.553 -4.216 -25.899 1.00 95.62 92 ILE A C 1
ATOM 741 O O . ILE A 1 92 ? 18.367 -5.060 -25.542 1.00 95.62 92 ILE A O 1
ATOM 745 N N . LYS A 1 93 ? 17.926 -3.022 -26.380 1.00 96.25 93 LYS A N 1
ATOM 746 C CA . LYS A 1 93 ? 19.339 -2.651 -26.548 1.00 96.25 93 LYS A CA 1
ATOM 747 C C . LYS A 1 93 ? 20.090 -2.646 -25.220 1.00 96.25 93 LYS A C 1
ATOM 749 O O . LYS A 1 93 ? 21.235 -3.076 -25.196 1.00 96.25 93 LYS A O 1
ATOM 754 N N . LEU A 1 94 ? 19.470 -2.167 -24.143 1.00 96.31 94 LEU A N 1
ATOM 755 C CA . LEU A 1 94 ? 20.078 -2.158 -22.815 1.00 96.31 94 LEU A CA 1
ATOM 756 C C . LEU A 1 94 ? 20.372 -3.589 -22.340 1.00 96.31 94 LEU A C 1
ATOM 758 O O . LEU A 1 94 ? 21.505 -3.898 -21.989 1.00 96.31 94 LEU A O 1
ATOM 762 N N . ILE A 1 95 ? 19.374 -4.470 -22.364 1.00 96.69 95 ILE A N 1
ATOM 763 C CA . ILE A 1 95 ? 19.512 -5.850 -21.885 1.00 96.69 95 ILE A CA 1
ATOM 764 C C . ILE A 1 95 ? 20.492 -6.645 -22.765 1.00 96.69 95 ILE A C 1
ATOM 766 O O . ILE A 1 95 ? 21.417 -7.268 -22.250 1.00 96.69 95 ILE A O 1
ATOM 770 N N . GLU A 1 96 ? 20.357 -6.544 -24.090 1.00 96.38 96 GLU A N 1
ATOM 771 C CA . GLU A 1 96 ? 21.169 -7.289 -25.059 1.00 96.38 96 GLU A CA 1
ATOM 772 C C . GLU A 1 96 ? 22.612 -6.773 -25.138 1.00 96.38 96 GLU A C 1
ATOM 774 O O . GLU A 1 96 ? 23.552 -7.554 -25.047 1.00 96.38 96 GLU A O 1
ATOM 779 N N . LYS A 1 97 ? 22.812 -5.457 -25.294 1.00 94.31 97 LYS A N 1
ATOM 780 C CA . LYS A 1 97 ? 24.146 -4.890 -25.561 1.00 94.31 97 LYS A CA 1
ATOM 781 C C . LYS A 1 97 ? 24.901 -4.478 -24.308 1.00 94.31 97 LYS A C 1
ATOM 783 O O . LYS A 1 97 ? 26.124 -4.528 -24.310 1.00 94.31 97 LYS A O 1
ATOM 788 N N . THR A 1 98 ? 24.209 -4.008 -23.270 1.00 94.88 98 THR A N 1
ATOM 789 C CA . THR A 1 98 ? 24.877 -3.540 -22.043 1.00 94.88 98 THR A CA 1
ATOM 790 C C . THR A 1 98 ? 25.073 -4.666 -21.040 1.00 94.88 98 THR A C 1
ATOM 792 O O . THR A 1 98 ? 26.102 -4.692 -20.374 1.00 94.88 98 THR A O 1
ATOM 795 N N . TYR A 1 99 ? 24.112 -5.586 -20.932 1.00 95.44 99 TYR A N 1
ATOM 796 C CA . TYR A 1 99 ? 24.160 -6.677 -19.954 1.00 95.44 99 TYR A CA 1
ATOM 797 C C . TYR A 1 99 ? 24.371 -8.068 -20.570 1.00 95.44 99 TYR A C 1
ATOM 799 O O . TYR A 1 99 ? 24.588 -9.018 -19.826 1.00 95.44 99 TYR A O 1
ATOM 807 N N . GLY A 1 100 ? 24.360 -8.196 -21.902 1.00 93.94 100 GLY A N 1
ATOM 808 C CA . GLY A 1 100 ? 24.667 -9.452 -22.597 1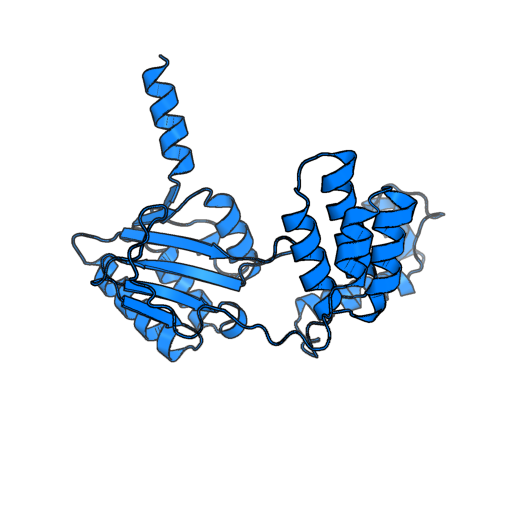.00 93.94 100 GLY A CA 1
ATOM 809 C C . GLY A 1 100 ? 23.580 -10.528 -22.503 1.00 93.94 100 GLY A C 1
ATOM 810 O O . GLY A 1 100 ? 23.826 -11.671 -22.880 1.00 93.94 100 GLY A O 1
ATOM 811 N N . ASP A 1 101 ? 22.380 -10.200 -22.015 1.00 94.38 101 ASP A N 1
ATOM 812 C CA . ASP A 1 101 ? 21.309 -11.179 -21.799 1.00 94.38 101 ASP A CA 1
ATOM 813 C C . ASP A 1 101 ? 20.412 -11.302 -23.038 1.00 94.38 101 ASP A C 1
ATOM 815 O O . ASP A 1 101 ? 19.343 -10.696 -23.165 1.00 94.38 101 ASP A O 1
ATOM 819 N N . ILE A 1 102 ? 20.887 -12.099 -23.992 1.00 93.94 102 ILE A N 1
ATOM 820 C CA . ILE A 1 102 ? 20.197 -12.353 -25.262 1.00 93.94 102 ILE A CA 1
ATOM 821 C C . ILE A 1 102 ? 18.846 -13.048 -25.019 1.00 93.94 102 ILE A C 1
ATOM 823 O O . ILE A 1 102 ? 17.867 -12.760 -25.713 1.00 93.94 102 ILE A O 1
ATOM 827 N N . GLY A 1 103 ? 18.772 -13.928 -24.015 1.00 92.50 103 GLY A N 1
ATOM 828 C CA . GLY A 1 103 ? 17.566 -14.687 -23.684 1.00 92.50 103 GLY A CA 1
ATOM 829 C C . GLY A 1 103 ? 16.429 -13.783 -23.215 1.00 92.50 103 GLY A C 1
ATOM 830 O O . GLY A 1 103 ? 15.334 -13.810 -23.786 1.00 92.50 103 GLY A O 1
ATOM 831 N N . LEU A 1 104 ? 16.692 -12.923 -22.228 1.00 90.56 104 LEU A N 1
ATOM 832 C CA . LEU A 1 104 ? 15.701 -11.970 -21.733 1.00 90.56 104 LEU A CA 1
ATOM 833 C C . LEU A 1 104 ? 15.344 -10.925 -22.799 1.00 90.56 104 LEU A C 1
ATOM 835 O O . LEU A 1 104 ? 14.167 -10.608 -22.976 1.00 90.56 104 LEU A O 1
ATOM 839 N N . ALA A 1 105 ? 16.321 -10.435 -23.569 1.00 93.38 105 ALA A N 1
ATOM 840 C CA . ALA A 1 105 ? 16.056 -9.518 -24.677 1.00 93.38 105 ALA A CA 1
ATOM 841 C C . ALA A 1 105 ? 15.130 -10.138 -25.741 1.00 93.38 105 ALA A C 1
ATOM 843 O O . ALA A 1 105 ? 14.247 -9.450 -26.259 1.00 93.38 105 ALA A O 1
ATOM 844 N N . SER A 1 106 ? 15.289 -11.431 -26.043 1.00 92.69 106 SER A N 1
ATOM 845 C CA . SER A 1 106 ? 14.401 -12.178 -26.942 1.00 92.69 106 SER A CA 1
ATOM 846 C C . SER A 1 106 ? 12.979 -12.292 -26.384 1.00 92.69 106 SER A C 1
ATOM 848 O O . SER A 1 106 ? 12.021 -11.964 -27.087 1.00 92.69 106 SER A O 1
ATOM 850 N N . ARG A 1 107 ? 12.828 -12.626 -25.091 1.00 89.94 107 ARG A N 1
ATOM 851 C CA . ARG A 1 107 ? 11.516 -12.622 -24.412 1.00 89.94 107 ARG A CA 1
ATOM 852 C C . ARG A 1 107 ? 10.840 -11.253 -24.536 1.00 89.94 107 ARG A C 1
ATOM 854 O O . ARG A 1 107 ? 9.692 -11.169 -24.959 1.00 89.94 107 ARG A O 1
ATOM 861 N N . ILE A 1 108 ? 11.567 -10.164 -24.274 1.00 90.44 108 ILE A N 1
ATOM 862 C CA . ILE A 1 108 ? 11.035 -8.794 -24.378 1.00 90.44 108 ILE A CA 1
ATOM 863 C C . ILE A 1 108 ? 10.656 -8.434 -25.822 1.00 90.44 108 ILE A C 1
ATOM 865 O O . ILE A 1 108 ? 9.645 -7.761 -26.038 1.00 90.44 108 ILE A O 1
ATOM 869 N N . LYS A 1 109 ? 11.424 -8.881 -26.828 1.00 90.06 109 LYS A N 1
ATOM 870 C CA . LYS A 1 109 ? 11.076 -8.710 -28.253 1.00 90.06 109 LYS A CA 1
ATOM 871 C C . LYS A 1 109 ? 9.698 -9.310 -28.556 1.00 90.06 109 LYS A C 1
ATOM 873 O O . LYS A 1 109 ? 8.905 -8.652 -29.231 1.00 90.06 109 LYS A O 1
ATOM 878 N N . GLN A 1 110 ? 9.405 -10.486 -28.005 1.00 87.31 110 GLN A N 1
ATOM 879 C CA . GLN A 1 110 ? 8.157 -11.226 -28.220 1.00 87.31 110 GLN A CA 1
ATOM 880 C C . GLN A 1 110 ? 6.959 -10.685 -27.426 1.00 87.31 110 GLN A C 1
ATOM 882 O O . GLN A 1 110 ? 5.823 -10.940 -27.812 1.00 87.31 110 GLN A O 1
ATOM 887 N N . LEU A 1 111 ? 7.180 -9.903 -26.362 1.00 81.88 111 LEU A N 1
ATOM 888 C CA . LEU A 1 111 ? 6.083 -9.304 -25.598 1.00 81.88 111 LEU A CA 1
ATOM 889 C C . LEU A 1 111 ? 5.273 -8.317 -26.452 1.00 81.88 111 LEU A C 1
ATOM 891 O O . LEU A 1 111 ? 5.806 -7.309 -26.939 1.00 81.88 111 LEU A O 1
ATOM 895 N N . ASP A 1 112 ? 3.972 -8.569 -26.572 1.00 77.88 112 ASP A N 1
ATOM 896 C CA . ASP A 1 112 ? 2.989 -7.586 -27.019 1.00 77.88 112 ASP A CA 1
ATOM 897 C C . ASP A 1 112 ? 2.357 -6.919 -25.797 1.00 77.88 112 ASP A C 1
ATOM 899 O O . ASP A 1 112 ? 1.598 -7.541 -25.063 1.00 77.88 112 ASP A O 1
ATOM 903 N N . PHE A 1 113 ? 2.691 -5.649 -25.584 1.00 71.31 113 PHE A N 1
ATOM 904 C CA . PHE A 1 113 ? 2.200 -4.800 -24.491 1.00 71.31 113 PHE A CA 1
ATOM 905 C C . PHE A 1 113 ? 1.149 -3.780 -24.957 1.00 71.31 113 PHE A C 1
ATOM 907 O O . PHE A 1 113 ? 0.655 -3.003 -24.144 1.00 71.31 113 PHE A O 1
ATOM 914 N N . ARG A 1 114 ? 0.808 -3.750 -26.257 1.00 65.31 114 ARG A N 1
ATOM 915 C CA . ARG A 1 114 ? -0.239 -2.862 -26.800 1.00 65.31 114 ARG A CA 1
ATOM 916 C C . ARG A 1 114 ? -1.608 -3.532 -26.773 1.00 65.31 114 ARG A C 1
ATOM 918 O O . ARG A 1 114 ? -2.609 -2.842 -26.603 1.00 65.31 114 ARG A O 1
ATOM 925 N N . HIS A 1 115 ? -1.638 -4.858 -26.918 1.00 57.41 115 HIS A N 1
ATOM 926 C CA . HIS A 1 115 ? -2.874 -5.637 -27.011 1.00 57.41 115 HIS A CA 1
ATOM 927 C C . HIS A 1 115 ? -2.951 -6.819 -26.045 1.00 57.41 115 HIS A C 1
ATOM 929 O O . HIS A 1 115 ? -3.837 -7.662 -26.195 1.00 57.41 115 HIS A O 1
ATOM 935 N N . THR A 1 116 ? -2.104 -6.876 -25.011 1.00 49.81 116 THR A N 1
ATOM 936 C CA . THR A 1 116 ? -2.352 -7.799 -23.901 1.00 49.81 116 THR A CA 1
ATOM 937 C C . THR A 1 116 ? -3.649 -7.375 -23.219 1.00 49.81 116 THR A C 1
ATOM 939 O O . THR A 1 116 ? -3.672 -6.494 -22.354 1.00 49.81 116 THR A O 1
ATOM 942 N N . LYS A 1 117 ? -4.760 -8.023 -23.591 1.00 47.56 117 LYS A N 1
ATOM 943 C CA . LYS A 1 117 ? -5.850 -8.209 -22.643 1.00 47.56 117 LYS A CA 1
ATOM 944 C C . LYS A 1 117 ? -5.188 -8.832 -21.424 1.00 47.56 117 LYS A C 1
ATOM 946 O O . LYS A 1 117 ? -4.536 -9.869 -21.545 1.00 47.56 117 LYS A O 1
ATOM 951 N N . LEU A 1 118 ? -5.289 -8.164 -20.279 1.00 45.97 118 LEU A N 1
ATOM 952 C CA . LEU A 1 118 ? -5.045 -8.825 -19.010 1.00 45.97 118 LEU A CA 1
ATOM 953 C C . LEU A 1 118 ? -6.114 -9.914 -18.923 1.00 45.97 118 LEU A C 1
ATOM 955 O O . LEU A 1 118 ? -7.219 -9.671 -18.450 1.00 45.97 118 LEU A O 1
ATOM 959 N N . ASN A 1 119 ? -5.814 -11.094 -19.462 1.00 42.31 119 ASN A N 1
ATOM 960 C CA . ASN A 1 119 ? -6.485 -12.305 -19.047 1.00 42.31 119 ASN A CA 1
ATOM 961 C C . ASN A 1 119 ? -6.009 -12.502 -17.621 1.00 42.31 119 ASN A C 1
ATOM 963 O O . ASN A 1 119 ? -4.965 -13.104 -17.395 1.00 42.31 119 ASN A O 1
ATOM 967 N N . PHE A 1 120 ? -6.731 -11.912 -16.672 1.00 45.50 120 PHE A N 1
ATOM 968 C CA . PHE A 1 120 ? -6.706 -12.402 -15.312 1.00 45.50 120 PHE A CA 1
ATOM 969 C C . PHE A 1 120 ? -7.255 -13.823 -15.425 1.00 45.50 120 PHE A C 1
ATOM 971 O O . PHE A 1 120 ? -8.458 -13.970 -15.635 1.00 45.50 120 PHE A O 1
ATOM 978 N N . PRO A 1 121 ? -6.421 -14.875 -15.329 1.00 46.69 121 PRO A N 1
ATOM 979 C CA . PRO A 1 121 ? -6.895 -16.255 -15.456 1.00 46.69 121 PRO A CA 1
ATOM 980 C C . PRO A 1 121 ? -7.851 -16.643 -14.312 1.00 46.69 121 PRO A C 1
ATOM 982 O O . PRO A 1 121 ? -8.308 -17.775 -14.235 1.00 46.69 121 PRO A O 1
ATOM 985 N N . PHE A 1 122 ? -8.124 -15.691 -13.419 1.00 50.16 122 PHE A N 1
ATOM 986 C CA . PHE A 1 122 ? -8.827 -15.817 -12.163 1.00 50.16 122 PHE A CA 1
ATOM 987 C C . PHE A 1 122 ? -10.014 -14.854 -12.059 1.00 50.16 122 PHE A C 1
ATOM 989 O O . PHE A 1 122 ? -10.494 -14.637 -10.955 1.00 50.16 122 PHE A O 1
ATOM 996 N N . ALA A 1 123 ? -10.477 -14.251 -13.165 1.00 50.31 123 ALA A N 1
ATOM 997 C CA . ALA A 1 123 ? -11.662 -13.383 -13.131 1.00 50.31 123 ALA A CA 1
ATOM 998 C C . ALA A 1 123 ? -12.887 -14.089 -12.507 1.00 50.31 123 ALA A C 1
ATOM 1000 O O . ALA A 1 123 ? -13.691 -13.426 -11.861 1.00 50.31 123 ALA A O 1
ATOM 1001 N N . ASP A 1 124 ? -12.941 -15.423 -12.623 1.00 56.81 124 ASP A N 1
ATOM 1002 C CA . ASP A 1 124 ? -13.963 -16.300 -12.040 1.00 56.81 124 ASP A CA 1
ATOM 1003 C C . ASP A 1 124 ? -13.386 -17.307 -11.018 1.00 56.81 124 ASP A C 1
ATOM 1005 O O . ASP A 1 124 ? -13.999 -18.339 -10.746 1.00 56.81 124 ASP A O 1
ATOM 1009 N N . ALA A 1 125 ? -12.178 -17.078 -10.485 1.00 65.25 125 ALA A N 1
ATOM 1010 C CA . ALA A 1 125 ? -11.610 -17.995 -9.498 1.00 65.25 125 ALA A CA 1
ATOM 1011 C C . ALA A 1 125 ? -12.344 -17.878 -8.161 1.00 65.25 125 ALA A C 1
ATOM 1013 O O . ALA A 1 125 ? -12.560 -16.775 -7.656 1.00 65.25 125 ALA A O 1
ATOM 1014 N N . ASP A 1 126 ? -12.660 -19.024 -7.560 1.00 76.31 126 ASP A N 1
ATOM 1015 C CA . ASP A 1 126 ? -13.145 -19.063 -6.187 1.00 76.31 126 ASP A CA 1
ATOM 1016 C C . ASP A 1 126 ? -12.013 -18.639 -5.238 1.00 76.31 126 ASP A C 1
ATOM 1018 O O . ASP A 1 126 ? -10.994 -19.319 -5.106 1.00 76.31 126 ASP A O 1
ATOM 1022 N N . LEU A 1 127 ? -12.189 -17.494 -4.573 1.00 74.88 127 LEU A N 1
ATOM 1023 C CA . LEU A 1 127 ? -11.231 -16.960 -3.599 1.00 74.88 127 LEU A CA 1
ATOM 1024 C C . LEU A 1 127 ? -11.086 -17.866 -2.365 1.00 74.88 127 LEU A C 1
ATOM 1026 O O . LEU A 1 127 ? -10.102 -17.745 -1.632 1.00 74.88 127 LEU A O 1
ATOM 1030 N N . HIS A 1 128 ? -12.039 -18.775 -2.152 1.00 82.31 128 HIS A N 1
ATOM 1031 C CA . HIS A 1 128 ? -12.040 -19.758 -1.073 1.00 82.31 128 HIS A CA 1
ATOM 1032 C C . HIS A 1 128 ? -11.544 -21.137 -1.508 1.00 82.31 128 HIS A C 1
ATOM 1034 O O . HIS A 1 128 ? -11.554 -22.070 -0.699 1.00 82.31 128 HIS A O 1
ATOM 1040 N N . GLU A 1 129 ? -11.097 -21.284 -2.760 1.00 84.31 129 GLU A N 1
ATOM 1041 C CA . GLU A 1 129 ? -10.520 -22.530 -3.246 1.00 84.31 129 GLU A CA 1
ATOM 1042 C C . GLU A 1 129 ? -9.320 -22.922 -2.373 1.00 84.31 129 GLU A C 1
ATOM 1044 O O . GLU A 1 129 ? -8.298 -22.228 -2.304 1.00 84.31 129 GLU A O 1
ATOM 1049 N N . VAL A 1 130 ? -9.436 -24.066 -1.699 1.00 83.50 130 VAL A N 1
ATOM 1050 C CA . VAL A 1 130 ? -8.346 -24.617 -0.897 1.00 83.50 130 VAL A CA 1
ATOM 1051 C C . VAL A 1 130 ? -7.310 -25.211 -1.840 1.00 83.50 130 VAL A C 1
ATOM 1053 O O . VAL A 1 130 ? -7.592 -26.136 -2.599 1.00 83.50 130 VAL A O 1
ATOM 1056 N N . ARG A 1 131 ? -6.083 -24.694 -1.769 1.00 79.69 131 ARG A N 1
ATOM 1057 C CA . ARG A 1 131 ? -4.950 -25.175 -2.563 1.00 79.69 131 ARG A CA 1
ATOM 1058 C C . ARG A 1 131 ? -3.908 -25.757 -1.623 1.00 79.69 131 ARG A C 1
ATOM 1060 O O . ARG A 1 131 ? -3.314 -25.017 -0.855 1.00 79.69 131 ARG A O 1
ATOM 1067 N N . GLU A 1 132 ? -3.632 -27.056 -1.723 1.00 80.62 132 GLU A N 1
ATOM 1068 C CA . GLU A 1 132 ? -2.781 -27.799 -0.768 1.00 80.62 132 GLU A CA 1
ATOM 1069 C C . GLU A 1 132 ? -1.400 -27.170 -0.491 1.00 80.62 132 GLU A C 1
ATOM 1071 O O . GLU A 1 132 ? -0.826 -27.375 0.573 1.00 80.62 132 GLU A O 1
ATOM 1076 N N . LYS A 1 133 ? -0.851 -26.405 -1.444 1.00 86.38 133 LYS A N 1
ATOM 1077 C CA . LYS A 1 133 ? 0.490 -25.799 -1.355 1.00 86.38 133 LYS A CA 1
ATOM 1078 C C . LYS A 1 133 ? 0.509 -24.340 -0.894 1.00 86.38 133 LYS A C 1
ATOM 1080 O O . LYS A 1 133 ? 1.595 -23.793 -0.717 1.00 86.38 133 LYS A O 1
ATOM 1085 N N . TYR A 1 134 ? -0.646 -23.696 -0.752 1.00 82.69 134 TYR A N 1
ATOM 1086 C CA . TYR A 1 134 ? -0.747 -22.264 -0.473 1.00 82.69 134 TYR A CA 1
ATOM 1087 C C . TYR A 1 134 ? -1.744 -22.004 0.655 1.00 82.69 134 TYR A C 1
ATOM 1089 O O . TYR A 1 134 ? -2.663 -22.784 0.883 1.00 82.69 134 TYR A O 1
ATOM 1097 N N . LEU A 1 135 ? -1.584 -20.881 1.356 1.00 84.31 135 LEU A N 1
ATOM 1098 C CA . LEU A 1 135 ? -2.612 -20.422 2.286 1.00 84.31 135 LEU A CA 1
ATOM 1099 C C . LEU A 1 135 ? -3.862 -20.019 1.491 1.00 84.31 135 LEU A C 1
ATOM 1101 O O . LEU A 1 135 ? -3.762 -19.282 0.511 1.00 84.31 135 LEU A O 1
ATOM 1105 N N . SER A 1 136 ? -5.024 -20.503 1.922 1.00 85.56 136 SER A N 1
ATOM 1106 C CA . SER A 1 136 ? -6.328 -20.191 1.331 1.00 85.56 136 SER A CA 1
ATOM 1107 C C . SER A 1 136 ? -7.174 -19.352 2.283 1.00 85.56 136 SER A C 1
ATOM 1109 O O . SER A 1 136 ? -7.044 -19.460 3.505 1.00 85.56 136 SER A O 1
ATOM 1111 N N . ILE A 1 137 ? -8.081 -18.545 1.733 1.00 85.44 137 ILE A N 1
ATOM 1112 C CA . ILE A 1 137 ? -9.016 -17.749 2.532 1.00 85.44 137 ILE A CA 1
ATOM 1113 C C . ILE A 1 137 ? -10.149 -18.667 3.019 1.00 85.44 137 ILE A C 1
ATOM 1115 O O . ILE A 1 137 ? -10.810 -19.294 2.190 1.00 85.44 137 ILE A O 1
ATOM 1119 N N . PRO A 1 138 ? -10.422 -18.759 4.334 1.00 88.88 138 PRO A N 1
ATOM 1120 C CA . PRO A 1 138 ? -11.499 -19.603 4.847 1.00 88.88 138 PRO A CA 1
ATOM 1121 C C . PRO A 1 138 ? -12.869 -19.235 4.260 1.00 88.88 138 PRO A C 1
ATOM 1123 O O . PRO A 1 138 ? -13.167 -18.057 4.074 1.00 88.88 138 PRO A O 1
ATOM 1126 N N . GLN A 1 139 ? -13.734 -20.229 4.033 1.00 87.94 139 GLN A N 1
ATOM 1127 C CA . GLN A 1 139 ? -15.072 -20.029 3.441 1.00 87.94 139 GLN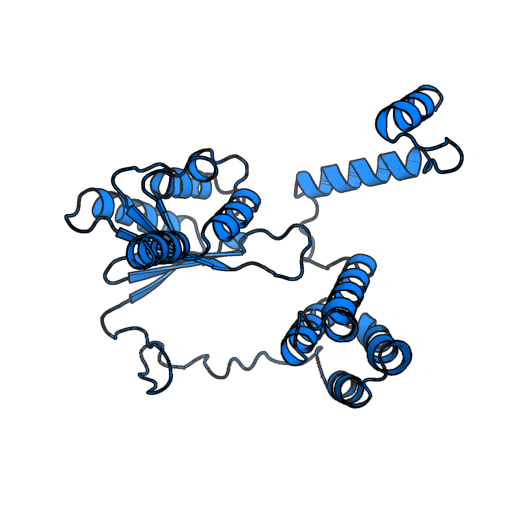 A CA 1
ATOM 1128 C C . GLN A 1 139 ? -15.987 -19.098 4.250 1.00 87.94 139 GLN A C 1
ATOM 1130 O O . GLN A 1 139 ? -16.937 -18.533 3.723 1.00 87.94 139 GLN A O 1
ATOM 1135 N N . ASN A 1 140 ? -15.732 -18.952 5.550 1.00 90.50 140 ASN A N 1
ATOM 1136 C CA . ASN A 1 140 ? -16.511 -18.103 6.447 1.00 90.50 140 ASN A CA 1
ATOM 1137 C C . ASN A 1 140 ? -15.983 -16.660 6.543 1.00 90.50 140 ASN A C 1
ATOM 1139 O O . ASN A 1 140 ? -16.460 -15.905 7.394 1.00 90.50 140 ASN A O 1
ATOM 1143 N N . VAL A 1 141 ? -14.986 -16.290 5.734 1.00 89.81 141 VAL A N 1
ATOM 1144 C CA . VAL A 1 141 ? -14.407 -14.944 5.697 1.00 89.81 141 VAL A CA 1
ATOM 1145 C C . VAL A 1 141 ? -14.926 -14.206 4.471 1.00 89.81 141 VAL A C 1
ATOM 1147 O O . VAL A 1 141 ? -14.705 -14.632 3.348 1.00 89.81 141 VAL A O 1
ATOM 1150 N N . ASN A 1 142 ? -15.582 -13.067 4.675 1.00 89.00 142 ASN A N 1
ATOM 1151 C CA . ASN A 1 142 ? -16.061 -12.233 3.570 1.00 89.00 142 ASN A CA 1
ATOM 1152 C C . ASN A 1 142 ? -14.974 -11.270 3.082 1.00 89.00 142 ASN A C 1
ATOM 1154 O O . ASN A 1 142 ? -14.150 -10.822 3.876 1.00 89.00 142 ASN A O 1
ATOM 1158 N N . ILE A 1 143 ? -14.998 -10.890 1.805 1.00 87.94 143 ILE A N 1
ATOM 1159 C CA . ILE A 1 143 ? -14.052 -9.921 1.232 1.00 87.94 143 ILE A CA 1
ATOM 1160 C C . ILE A 1 143 ? -14.836 -8.750 0.643 1.00 87.94 143 ILE A C 1
ATOM 1162 O O . ILE A 1 143 ? -15.694 -8.939 -0.215 1.00 87.94 143 ILE A O 1
ATOM 1166 N N . ASN A 1 144 ? -14.527 -7.536 1.093 1.00 88.62 144 ASN A N 1
ATOM 1167 C CA . ASN A 1 144 ? -15.220 -6.311 0.711 1.00 88.62 144 ASN A CA 1
ATOM 1168 C C . ASN A 1 144 ? -14.253 -5.298 0.090 1.00 88.62 144 ASN A C 1
ATOM 1170 O O . ASN A 1 144 ? -13.218 -4.971 0.670 1.00 88.62 144 ASN A O 1
ATOM 1174 N N . PHE A 1 145 ? -14.626 -4.731 -1.056 1.00 90.88 145 PHE A N 1
ATOM 1175 C CA . PHE A 1 145 ? -13.852 -3.673 -1.708 1.00 90.88 145 PHE A CA 1
ATOM 1176 C C . PHE A 1 145 ? -14.328 -2.283 -1.274 1.00 90.88 145 PHE A C 1
ATOM 1178 O O . PHE A 1 145 ? -15.507 -1.937 -1.395 1.00 90.88 145 PHE A O 1
ATOM 1185 N N . VAL A 1 146 ? -13.397 -1.452 -0.811 1.00 91.31 146 VAL A N 1
ATOM 1186 C CA . VAL A 1 146 ? -13.654 -0.077 -0.365 1.00 91.31 146 VAL A CA 1
ATOM 1187 C C . VAL A 1 146 ? -13.024 0.885 -1.364 1.00 91.31 146 VAL A C 1
ATOM 1189 O O . VAL A 1 146 ? -11.834 1.165 -1.303 1.00 91.31 146 VAL A O 1
ATOM 1192 N N . ASN A 1 147 ? -13.832 1.391 -2.294 1.00 89.19 147 ASN A N 1
ATOM 1193 C CA . ASN A 1 147 ? -13.382 2.282 -3.373 1.00 89.19 147 ASN A CA 1
ATOM 1194 C C . ASN A 1 147 ? -14.115 3.633 -3.394 1.00 89.19 147 ASN A C 1
ATOM 1196 O O . ASN A 1 147 ? -13.961 4.426 -4.318 1.00 89.19 147 ASN A O 1
ATOM 1200 N N . ASN A 1 148 ? -14.959 3.891 -2.396 1.00 89.50 148 ASN A N 1
ATOM 1201 C CA . ASN A 1 148 ? -15.720 5.125 -2.283 1.00 89.50 148 ASN A CA 1
ATOM 1202 C C . ASN A 1 148 ? -16.008 5.460 -0.812 1.00 89.50 148 ASN A C 1
ATOM 1204 O O . ASN A 1 148 ? -15.879 4.625 0.085 1.00 89.50 148 ASN A O 1
ATOM 1208 N N . VAL A 1 149 ? -16.422 6.704 -0.574 1.00 93.88 149 VAL A N 1
ATOM 1209 C CA . VAL A 1 149 ? -16.650 7.243 0.774 1.00 93.88 149 VAL A CA 1
ATOM 1210 C C . VAL A 1 149 ? -17.767 6.508 1.524 1.00 93.88 149 VAL A C 1
ATOM 1212 O O . VAL A 1 149 ? -17.686 6.377 2.742 1.00 93.88 149 VAL A O 1
ATOM 1215 N N . ALA A 1 150 ? -18.802 6.012 0.838 1.00 93.69 150 ALA A N 1
ATOM 1216 C CA . ALA A 1 150 ? -19.885 5.289 1.502 1.00 93.69 150 ALA A CA 1
ATOM 1217 C C . ALA A 1 150 ? -19.384 3.959 2.086 1.00 93.69 150 ALA A C 1
ATOM 1219 O O . ALA A 1 150 ? -19.639 3.675 3.254 1.00 93.69 150 ALA A O 1
ATOM 1220 N N . HIS A 1 151 ? -18.594 3.197 1.322 1.00 92.12 151 HIS A N 1
ATOM 1221 C CA . HIS A 1 151 ? -17.971 1.964 1.817 1.00 92.12 151 HIS A CA 1
ATOM 1222 C C . HIS A 1 151 ? -16.995 2.254 2.963 1.00 92.12 151 HIS A C 1
ATOM 1224 O O . HIS A 1 151 ? -16.961 1.521 3.950 1.00 92.12 151 HIS A O 1
ATOM 1230 N N . LEU A 1 152 ? -16.240 3.354 2.869 1.00 95.62 152 LEU A N 1
ATOM 1231 C CA . LEU A 1 152 ? -15.297 3.746 3.915 1.00 95.62 152 LEU A CA 1
ATOM 1232 C C . LEU A 1 152 ? -16.016 4.062 5.235 1.00 95.62 152 LEU A C 1
ATOM 1234 O O . LEU A 1 152 ? -15.555 3.656 6.296 1.00 95.62 152 LEU A O 1
ATOM 1238 N N . LYS A 1 153 ? -17.180 4.720 5.181 1.00 95.56 153 LYS A N 1
ATOM 1239 C CA . LYS A 1 153 ? -18.012 4.981 6.369 1.00 95.56 153 LYS A CA 1
ATOM 1240 C C . LYS A 1 153 ? -18.538 3.698 7.012 1.00 95.56 153 LYS A C 1
ATOM 1242 O O . LYS A 1 153 ? -18.561 3.610 8.236 1.00 95.56 153 LYS A O 1
ATOM 1247 N N . VAL A 1 154 ? -18.919 2.702 6.208 1.00 95.44 154 VAL A N 1
ATOM 1248 C CA . VAL A 1 154 ? -19.315 1.376 6.719 1.00 95.44 154 VAL A CA 1
ATOM 1249 C C . VAL A 1 154 ? -18.151 0.717 7.459 1.00 95.44 154 VAL A C 1
ATOM 1251 O O . VAL A 1 154 ? -18.334 0.231 8.573 1.00 95.44 154 VAL A O 1
ATOM 1254 N N . LEU A 1 155 ? -16.946 0.753 6.885 1.00 96.31 155 LEU A N 1
ATOM 1255 C CA . LEU A 1 155 ? -15.744 0.232 7.536 1.00 96.31 155 LEU A CA 1
ATOM 1256 C C . LEU A 1 155 ? -15.433 0.972 8.846 1.00 96.31 155 LEU A C 1
ATOM 1258 O O . LEU A 1 155 ? -15.156 0.342 9.861 1.00 96.31 155 LEU A O 1
ATOM 1262 N N . VAL A 1 156 ? -15.533 2.301 8.852 1.00 96.81 156 VAL A N 1
ATOM 1263 C CA . VAL A 1 156 ? -15.334 3.116 10.058 1.00 96.81 156 VAL A CA 1
ATOM 1264 C C . VAL A 1 156 ? -16.298 2.717 11.177 1.00 96.81 156 VAL A C 1
ATOM 1266 O O . VAL A 1 156 ? -15.860 2.510 12.305 1.00 96.81 156 VAL A O 1
ATOM 1269 N N . HIS A 1 157 ? -17.583 2.530 10.866 1.00 95.88 157 HIS A N 1
ATOM 1270 C CA . HIS A 1 157 ? -18.558 2.042 11.842 1.00 95.88 157 HIS A CA 1
ATOM 1271 C C . HIS A 1 157 ? -18.175 0.655 12.383 1.00 95.88 157 HIS A C 1
ATOM 1273 O O . HIS A 1 157 ? -18.300 0.389 13.574 1.00 95.88 157 HIS A O 1
ATOM 1279 N N . GLN A 1 158 ? -17.666 -0.243 11.536 1.00 95.31 158 GLN A N 1
ATOM 1280 C CA . GLN A 1 158 ? -17.204 -1.549 12.008 1.00 95.31 158 GLN A CA 1
ATOM 1281 C C . GLN A 1 158 ? -15.984 -1.466 12.926 1.00 95.31 158 GLN A C 1
ATOM 1283 O O . GLN A 1 158 ? -15.914 -2.224 13.888 1.00 95.31 158 GLN A O 1
ATOM 1288 N N . LEU A 1 159 ? -15.048 -0.547 12.678 1.00 96.75 159 LEU A N 1
ATOM 1289 C CA . LEU A 1 159 ? -13.913 -0.327 13.580 1.00 96.75 159 LEU A CA 1
ATOM 1290 C C . LEU A 1 159 ? -14.370 0.143 14.965 1.00 96.75 159 LEU A C 1
ATOM 1292 O O . LEU A 1 159 ? -13.809 -0.285 15.974 1.00 96.75 159 LEU A O 1
ATOM 1296 N N . GLU A 1 160 ? -15.408 0.980 15.030 1.00 95.88 160 GLU A N 1
ATOM 1297 C CA . GLU A 1 160 ? -16.003 1.401 16.302 1.00 95.88 160 GLU A CA 1
ATOM 1298 C C . GLU A 1 160 ? -16.568 0.205 17.080 1.00 95.88 160 GLU A C 1
ATOM 1300 O O . GLU A 1 160 ? -16.327 0.099 18.283 1.00 95.88 160 GLU A O 1
ATOM 1305 N N . GLU A 1 161 ? -17.240 -0.731 16.409 1.00 95.69 161 GLU A N 1
ATOM 1306 C CA . GLU A 1 161 ? -17.757 -1.952 17.040 1.00 95.69 161 GLU A CA 1
ATOM 1307 C C . GLU A 1 161 ? -16.634 -2.907 17.470 1.00 95.69 161 GLU A C 1
ATOM 1309 O O . GLU A 1 161 ? -16.643 -3.404 18.597 1.00 95.69 161 GLU A O 1
ATOM 1314 N N . VAL A 1 162 ? -15.607 -3.090 16.634 1.00 95.69 162 VAL A N 1
ATOM 1315 C CA . VAL A 1 162 ? -14.406 -3.873 16.975 1.00 95.69 162 VAL A CA 1
ATOM 1316 C C . VAL A 1 162 ? -13.732 -3.318 18.229 1.00 95.69 162 VAL A C 1
ATOM 1318 O O . VAL A 1 162 ? -13.373 -4.090 19.115 1.00 95.69 162 VAL A O 1
ATOM 1321 N N . SER A 1 163 ? -13.628 -1.991 18.361 1.00 96.38 163 SER A N 1
ATOM 1322 C CA . SER A 1 163 ? -12.991 -1.337 19.516 1.00 96.38 163 SER A CA 1
ATOM 1323 C C . SER A 1 163 ? -13.708 -1.558 20.855 1.00 96.38 163 SER A C 1
ATOM 1325 O O . SER A 1 163 ? -13.127 -1.304 21.911 1.00 96.38 163 SER A O 1
ATOM 1327 N N . LYS A 1 164 ? -14.971 -1.997 20.816 1.00 96.44 164 LYS A N 1
ATOM 1328 C CA . LYS A 1 164 ? -15.797 -2.310 21.992 1.00 96.44 164 LYS A CA 1
ATOM 1329 C C . LYS A 1 164 ? -15.921 -3.817 22.234 1.00 96.44 164 LYS A C 1
ATOM 1331 O O . LYS A 1 164 ? -16.569 -4.211 23.197 1.00 96.44 164 LYS A O 1
ATOM 1336 N N . SER A 1 165 ? -15.364 -4.642 21.350 1.00 95.31 165 SER A N 1
ATOM 1337 C CA . SER A 1 165 ? -15.481 -6.098 21.406 1.00 95.31 165 SER A CA 1
ATOM 1338 C C . SER A 1 165 ? -14.380 -6.742 22.249 1.00 95.31 165 SER A C 1
ATOM 1340 O O . SER A 1 165 ? -13.331 -6.141 22.480 1.00 95.31 165 SER A O 1
ATOM 1342 N N . ASP A 1 166 ? -14.583 -8.007 22.620 1.00 93.31 166 ASP A N 1
ATOM 1343 C CA . ASP A 1 166 ? -13.566 -8.830 23.292 1.00 93.31 166 ASP A CA 1
ATOM 1344 C C . ASP A 1 166 ? -12.383 -9.200 22.373 1.00 93.31 166 ASP A C 1
ATOM 1346 O O . ASP A 1 166 ? -11.351 -9.680 22.840 1.00 93.31 166 ASP A O 1
ATOM 1350 N N . TYR A 1 167 ? -12.511 -8.963 21.061 1.00 92.19 167 TYR A N 1
ATOM 1351 C CA . TYR A 1 167 ? -11.492 -9.260 20.052 1.00 92.19 167 TYR A CA 1
ATOM 1352 C C . TYR A 1 167 ? -11.145 -8.014 19.220 1.00 92.19 167 TYR A C 1
ATOM 1354 O O . TYR A 1 167 ? -11.398 -7.991 18.011 1.00 92.19 167 TYR A O 1
ATOM 1362 N N . PRO A 1 168 ? -10.534 -6.973 19.817 1.00 96.00 168 PRO A N 1
ATOM 1363 C CA . PRO A 1 168 ? -10.289 -5.701 19.147 1.00 96.00 168 PRO A CA 1
ATOM 1364 C C . PRO A 1 168 ? -9.026 -5.741 18.264 1.00 96.00 168 PRO A C 1
ATOM 1366 O O . PRO A 1 168 ? -8.187 -4.844 18.318 1.00 96.00 168 PRO A O 1
ATOM 1369 N N . TYR A 1 169 ? -8.857 -6.800 17.471 1.00 96.75 169 TYR A N 1
ATOM 1370 C CA . TYR A 1 169 ? -7.670 -7.038 16.649 1.00 96.75 169 TYR A CA 1
ATOM 1371 C C . TYR A 1 169 ? -7.940 -6.763 15.175 1.00 96.75 169 TYR A C 1
ATOM 1373 O O . TYR A 1 169 ? -8.977 -7.151 14.633 1.00 96.75 169 TYR A O 1
ATOM 1381 N N . VAL A 1 170 ? -6.965 -6.136 14.523 1.00 97.88 170 VAL A N 1
ATOM 1382 C CA . VAL A 1 170 ? -7.009 -5.814 13.099 1.00 97.88 170 VAL A CA 1
ATOM 1383 C C . VAL A 1 170 ? -5.685 -6.198 12.452 1.00 97.88 170 VAL A C 1
ATOM 1385 O O . VAL A 1 170 ? -4.639 -5.677 12.829 1.00 97.88 170 VAL A O 1
ATOM 1388 N N . GLY A 1 171 ? -5.731 -7.099 11.473 1.00 97.81 171 GLY A N 1
ATOM 1389 C CA . GLY A 1 171 ? -4.602 -7.395 10.595 1.00 97.81 171 GLY A CA 1
ATOM 1390 C C . GLY A 1 171 ? -4.475 -6.328 9.511 1.00 97.81 171 GLY A C 1
ATOM 1391 O O . GLY A 1 171 ? -5.486 -5.917 8.946 1.00 97.81 171 GLY A O 1
ATOM 1392 N N . LEU A 1 172 ? -3.261 -5.873 9.228 1.00 97.94 172 LEU A N 1
ATOM 1393 C CA . LEU A 1 172 ? -2.985 -4.810 8.267 1.00 97.94 172 LEU A CA 1
ATOM 1394 C C . LEU A 1 172 ? -1.805 -5.187 7.371 1.00 97.94 172 LEU A C 1
ATOM 1396 O O . LEU A 1 172 ? -0.803 -5.718 7.850 1.00 97.94 172 LEU A O 1
ATOM 1400 N N . ASP A 1 173 ? -1.948 -4.873 6.089 1.00 96.88 173 ASP A N 1
ATOM 1401 C CA . ASP A 1 173 ? -0.921 -5.009 5.056 1.00 96.88 173 ASP A CA 1
ATOM 1402 C C . ASP A 1 173 ? -1.178 -3.955 3.974 1.00 96.88 173 ASP A C 1
ATOM 1404 O O . ASP A 1 173 ? -2.329 -3.559 3.778 1.00 96.88 173 ASP A O 1
ATOM 1408 N N . ALA A 1 174 ? -0.142 -3.450 3.311 1.00 95.75 174 ALA A N 1
ATOM 1409 C CA . ALA A 1 174 ? -0.296 -2.405 2.304 1.00 95.75 174 ALA A CA 1
ATOM 1410 C C . ALA A 1 174 ? 0.470 -2.744 1.027 1.00 95.75 174 ALA A C 1
ATOM 1412 O O . ALA A 1 174 ? 1.586 -3.242 1.071 1.00 95.75 174 ALA A O 1
ATOM 1413 N N . GLU A 1 175 ? -0.094 -2.377 -0.122 1.00 92.19 175 GLU A N 1
ATOM 1414 C CA . GLU A 1 175 ? 0.557 -2.562 -1.420 1.00 92.19 175 GLU A CA 1
ATOM 1415 C C . GLU A 1 175 ? 0.888 -1.220 -2.053 1.00 92.19 175 GLU A C 1
ATOM 1417 O O . GLU A 1 175 ? 0.089 -0.271 -2.057 1.00 92.19 175 GLU A O 1
ATOM 1422 N N . TRP A 1 176 ? 2.075 -1.150 -2.643 1.00 90.56 176 TRP A N 1
ATOM 1423 C CA . TRP A 1 176 ? 2.573 0.033 -3.326 1.00 90.56 176 TRP A CA 1
ATOM 1424 C C . TRP A 1 176 ? 3.473 -0.343 -4.498 1.00 90.56 176 TRP A C 1
ATOM 1426 O O . TRP A 1 176 ? 4.004 -1.447 -4.588 1.00 90.56 176 TRP A O 1
ATOM 1436 N N . SER A 1 177 ? 3.690 0.605 -5.410 1.00 78.88 177 SER A N 1
ATOM 1437 C CA . SER A 1 177 ? 4.565 0.372 -6.557 1.00 78.88 177 SER A CA 1
ATOM 1438 C C . SER A 1 177 ? 6.035 0.325 -6.119 1.00 78.88 177 SER A C 1
ATOM 1440 O O . SER A 1 177 ? 6.579 1.350 -5.701 1.00 78.88 177 SER A O 1
ATOM 1442 N N . PRO A 1 178 ? 6.757 -0.796 -6.300 1.00 68.81 178 PRO A N 1
ATOM 1443 C CA . PRO A 1 178 ? 8.183 -0.864 -5.966 1.00 68.81 178 PRO A CA 1
ATOM 1444 C C . PRO A 1 178 ? 9.056 -0.054 -6.940 1.00 68.81 178 PRO A C 1
ATOM 1446 O O . PRO A 1 178 ? 10.278 0.020 -6.800 1.00 68.81 178 PRO A O 1
ATOM 1449 N N . TYR A 1 179 ? 8.439 0.533 -7.966 1.00 61.09 179 TYR A N 1
ATOM 1450 C CA . TYR A 1 179 ? 9.118 1.141 -9.100 1.00 61.09 179 TYR A CA 1
ATOM 1451 C C . TYR A 1 179 ? 9.181 2.666 -9.015 1.00 61.09 179 TYR A C 1
ATOM 1453 O O . TYR A 1 179 ? 9.944 3.285 -9.753 1.00 61.09 179 TYR A O 1
ATOM 1461 N N . LEU A 1 180 ? 8.416 3.285 -8.114 1.00 64.00 180 LEU A N 1
ATOM 1462 C CA . LEU A 1 180 ? 8.442 4.728 -7.903 1.00 64.00 180 LEU A CA 1
ATOM 1463 C C . LEU A 1 180 ? 9.409 5.078 -6.769 1.00 64.00 180 LEU A C 1
ATOM 1465 O O . LEU A 1 180 ? 9.318 4.546 -5.668 1.00 64.00 180 LEU A O 1
ATOM 1469 N N . SER A 1 181 ? 10.322 6.021 -7.019 1.00 55.59 181 SER A N 1
ATOM 1470 C CA . SER A 1 181 ? 11.286 6.497 -6.011 1.00 55.59 181 SER A CA 1
ATOM 1471 C C . SER A 1 181 ? 10.622 7.199 -4.821 1.00 55.59 181 SER A C 1
ATOM 1473 O O . SER A 1 181 ? 11.193 7.240 -3.735 1.00 55.59 181 SER A O 1
ATOM 1475 N N . LYS A 1 182 ? 9.415 7.734 -5.026 1.00 67.75 182 LYS A N 1
ATOM 1476 C CA . LYS A 1 182 ? 8.507 8.248 -3.996 1.00 67.75 182 LYS A CA 1
ATOM 1477 C C . LYS A 1 182 ? 7.174 7.517 -4.105 1.00 67.75 182 LYS A C 1
ATOM 1479 O O . LYS A 1 182 ? 6.171 8.105 -4.505 1.00 67.75 182 LYS A O 1
ATOM 1484 N N . SER A 1 183 ? 7.202 6.211 -3.865 1.00 80.12 183 SER A N 1
ATOM 1485 C CA . SER A 1 183 ? 5.968 5.441 -3.797 1.00 80.12 183 SER A CA 1
ATOM 1486 C C . SER A 1 183 ? 5.123 5.882 -2.597 1.00 80.12 183 SER A C 1
ATOM 1488 O O . SER A 1 183 ? 5.627 6.463 -1.634 1.00 80.12 183 SER A O 1
ATOM 1490 N N . LYS A 1 184 ? 3.824 5.639 -2.709 1.00 90.06 184 LYS A N 1
ATOM 1491 C CA . LYS A 1 184 ? 2.831 5.729 -1.642 1.00 90.06 184 LYS A CA 1
ATOM 1492 C C . LYS A 1 184 ? 1.977 4.466 -1.721 1.00 90.06 184 LYS A C 1
ATOM 1494 O O . LYS A 1 184 ? 1.908 3.851 -2.789 1.00 90.06 184 LYS A O 1
ATOM 1499 N N . ALA A 1 185 ? 1.318 4.109 -0.627 1.00 92.62 185 ALA A N 1
ATOM 1500 C CA . ALA A 1 185 ? 0.374 2.999 -0.628 1.00 92.62 185 ALA A CA 1
ATOM 1501 C C . ALA A 1 185 ? -0.772 3.285 -1.614 1.00 92.62 185 ALA A C 1
ATOM 1503 O O . ALA A 1 185 ? -1.345 4.377 -1.600 1.00 92.62 185 ALA A O 1
ATOM 1504 N N . SER A 1 186 ? -1.071 2.315 -2.478 1.00 90.88 186 SER A N 1
ATOM 1505 C CA . SER A 1 186 ? -2.215 2.335 -3.400 1.00 90.88 186 SER A CA 1
ATOM 1506 C C . SER A 1 186 ? -3.363 1.470 -2.891 1.00 90.88 186 SER A C 1
ATOM 1508 O O . SER A 1 186 ? -4.525 1.798 -3.118 1.00 90.88 186 SER A O 1
ATOM 1510 N N . ILE A 1 187 ? -3.047 0.390 -2.171 1.00 95.00 187 ILE A N 1
ATOM 1511 C CA . ILE A 1 187 ? -4.030 -0.485 -1.530 1.00 95.00 187 ILE A CA 1
ATOM 1512 C C . ILE A 1 187 ? -3.655 -0.640 -0.058 1.00 95.00 187 ILE A C 1
ATOM 1514 O O . ILE A 1 187 ? -2.475 -0.716 0.280 1.00 95.00 187 ILE A O 1
ATOM 1518 N N . LEU A 1 188 ? -4.669 -0.663 0.803 1.00 97.50 188 LEU A N 1
ATOM 1519 C CA . LEU A 1 188 ? -4.557 -1.107 2.188 1.00 97.50 188 LEU A CA 1
ATOM 1520 C C . LEU A 1 188 ? -5.492 -2.297 2.389 1.00 97.50 188 LEU A C 1
ATOM 1522 O O . LEU A 1 188 ? -6.699 -2.196 2.161 1.00 97.50 188 LEU A O 1
ATOM 1526 N N . GLN A 1 189 ? -4.936 -3.411 2.835 1.00 97.88 189 GLN A N 1
ATOM 1527 C CA . GLN A 1 189 ? -5.666 -4.591 3.252 1.00 97.88 189 GLN A CA 1
ATOM 1528 C C . GLN A 1 189 ? -5.895 -4.524 4.761 1.00 97.88 189 GLN A C 1
ATOM 1530 O O . GLN A 1 189 ? -4.973 -4.279 5.538 1.00 97.88 189 GLN A O 1
ATOM 1535 N N . LEU A 1 190 ? -7.141 -4.740 5.176 1.00 98.19 190 LEU A N 1
ATOM 1536 C CA . LEU A 1 190 ? -7.549 -4.712 6.574 1.00 98.19 190 LEU A CA 1
ATOM 1537 C C . LEU A 1 190 ? -8.372 -5.955 6.899 1.00 98.19 190 LEU A C 1
ATOM 1539 O O . LEU A 1 190 ? -9.482 -6.118 6.403 1.00 98.19 190 LEU A O 1
ATOM 1543 N N . ALA A 1 191 ? -7.839 -6.828 7.745 1.00 97.00 191 ALA A N 1
ATOM 1544 C CA . ALA A 1 191 ? -8.487 -8.058 8.174 1.00 97.00 191 ALA A CA 1
ATOM 1545 C C . ALA A 1 191 ? -9.067 -7.911 9.586 1.00 97.00 191 ALA A C 1
ATOM 1547 O O . ALA A 1 191 ? -8.353 -7.618 10.542 1.00 97.00 191 ALA A O 1
ATOM 1548 N N . LEU A 1 192 ? -10.366 -8.155 9.711 1.00 95.25 192 LEU A N 1
ATOM 1549 C CA . LEU A 1 192 ? -11.061 -8.418 10.970 1.00 95.25 192 LEU A CA 1
ATOM 1550 C C . LEU A 1 192 ? -11.268 -9.936 11.120 1.00 95.25 192 LEU A C 1
ATOM 1552 O O . LEU A 1 192 ? -10.908 -10.717 10.241 1.00 95.25 192 LEU A O 1
ATOM 1556 N N . GLN A 1 193 ? -11.917 -10.376 12.200 1.00 91.62 193 GLN A N 1
ATOM 1557 C CA . GLN A 1 193 ? -12.076 -11.807 12.505 1.00 91.62 193 GLN A CA 1
ATOM 1558 C C . GLN A 1 193 ? -12.754 -12.635 11.391 1.00 91.62 193 GLN A C 1
ATOM 1560 O O . GLN A 1 193 ? -12.408 -13.797 11.196 1.00 91.62 193 GLN A O 1
ATOM 1565 N N . LYS A 1 194 ? -13.746 -12.070 10.687 1.00 91.88 194 LYS A N 1
ATOM 1566 C CA . LYS A 1 194 ? -14.541 -12.773 9.652 1.00 91.88 194 LYS A CA 1
ATOM 1567 C C . LYS A 1 194 ? -14.711 -11.972 8.361 1.00 91.88 194 LYS A C 1
ATOM 1569 O O . LYS A 1 194 ? -15.565 -12.291 7.535 1.00 91.88 194 LYS A O 1
ATOM 1574 N N . VAL A 1 195 ? -13.956 -10.891 8.200 1.00 94.00 195 VAL A N 1
ATOM 1575 C CA . VAL A 1 195 ? -14.065 -10.033 7.020 1.00 94.00 195 VAL A CA 1
ATOM 1576 C C . VAL A 1 195 ? -12.730 -9.382 6.703 1.00 94.00 195 VAL A C 1
ATOM 1578 O O . VAL A 1 195 ? -12.015 -8.957 7.605 1.00 94.00 195 VAL A O 1
ATOM 1581 N N . ILE A 1 196 ? -12.414 -9.299 5.419 1.00 95.06 196 ILE A N 1
ATOM 1582 C CA . ILE A 1 196 ? -11.258 -8.604 4.874 1.00 95.06 196 ILE A CA 1
ATOM 1583 C C . ILE A 1 196 ? -11.765 -7.434 4.039 1.00 95.06 196 ILE A C 1
ATOM 1585 O O . ILE A 1 196 ? -12.693 -7.568 3.242 1.00 95.06 196 ILE A O 1
ATOM 1589 N N . TYR A 1 197 ? -11.130 -6.286 4.207 1.00 96.06 197 TYR A N 1
ATOM 1590 C CA . TYR A 1 197 ? -11.343 -5.093 3.413 1.00 96.06 197 TYR A CA 1
ATOM 1591 C C . TYR A 1 197 ? -10.142 -4.854 2.517 1.00 96.06 197 TYR A C 1
ATOM 1593 O O . TYR A 1 197 ? -9.015 -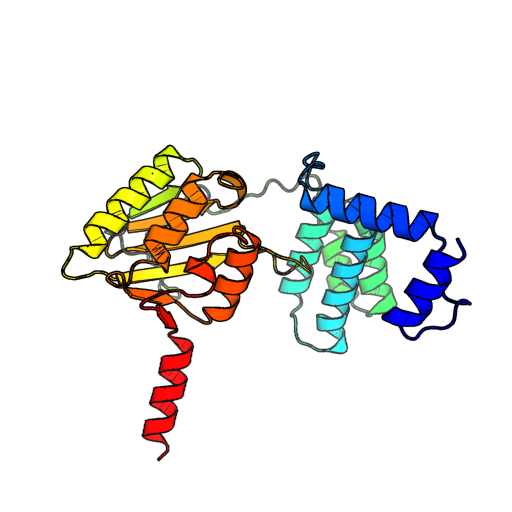4.785 2.999 1.00 96.06 197 TYR A O 1
ATOM 1601 N N . ILE A 1 198 ? -10.398 -4.697 1.221 1.00 95.56 198 ILE A N 1
ATOM 1602 C CA . ILE A 1 198 ? -9.411 -4.250 0.240 1.00 95.56 198 ILE A CA 1
ATOM 1603 C C . ILE A 1 198 ? -9.743 -2.802 -0.100 1.00 95.56 198 ILE A C 1
ATOM 1605 O O . ILE A 1 198 ? -10.752 -2.518 -0.753 1.00 95.56 198 ILE A O 1
ATOM 1609 N N . ILE A 1 199 ? -8.933 -1.878 0.404 1.00 95.81 199 ILE A N 1
ATOM 1610 C CA . ILE A 1 199 ? -9.195 -0.442 0.347 1.00 95.81 199 ILE A CA 1
ATOM 1611 C C . ILE A 1 199 ? -8.365 0.165 -0.778 1.00 95.81 199 ILE A C 1
ATOM 1613 O O . ILE A 1 199 ? -7.139 0.158 -0.712 1.00 95.81 199 ILE A O 1
ATOM 1617 N N . ASP A 1 200 ? -9.033 0.713 -1.790 1.00 91.94 200 ASP A N 1
ATOM 1618 C CA . ASP A 1 200 ? -8.404 1.468 -2.874 1.00 91.94 200 ASP A CA 1
ATOM 1619 C C . ASP A 1 200 ? -8.121 2.899 -2.392 1.00 91.94 200 ASP A C 1
ATOM 1621 O O . ASP A 1 200 ? -9.003 3.765 -2.351 1.00 91.94 200 ASP A O 1
ATOM 1625 N N . LEU A 1 201 ? -6.875 3.141 -1.985 1.00 93.75 201 LEU A N 1
ATOM 1626 C CA . LEU A 1 201 ? -6.437 4.433 -1.462 1.00 93.75 201 LEU A CA 1
ATOM 1627 C C . LEU A 1 201 ? -6.350 5.496 -2.564 1.00 93.75 201 LEU A C 1
ATOM 1629 O O . LEU A 1 201 ? -6.556 6.681 -2.292 1.00 93.75 201 LEU A O 1
ATOM 1633 N N . ASP A 1 202 ? -6.091 5.096 -3.811 1.00 87.81 202 ASP A N 1
ATOM 1634 C CA . ASP A 1 202 ? -6.033 6.021 -4.942 1.00 87.81 202 ASP A CA 1
ATOM 1635 C C . ASP A 1 202 ? -7.424 6.551 -5.323 1.00 87.81 202 ASP A C 1
ATOM 1637 O O . ASP A 1 202 ? -7.546 7.713 -5.722 1.00 87.81 202 ASP A O 1
ATOM 1641 N N . ALA A 1 203 ? -8.485 5.760 -5.137 1.00 83.81 203 ALA A N 1
ATOM 1642 C CA . ALA A 1 203 ? -9.868 6.214 -5.310 1.00 83.81 203 ALA A CA 1
ATOM 1643 C C . ALA A 1 203 ? -10.342 7.169 -4.193 1.00 83.81 203 ALA A C 1
ATOM 1645 O O . ALA A 1 203 ? -11.230 8.003 -4.406 1.00 83.81 203 ALA A O 1
ATOM 1646 N N . LEU A 1 204 ? -9.744 7.066 -3.004 1.00 88.12 204 LEU A N 1
ATOM 1647 C CA . LEU A 1 204 ? -10.121 7.815 -1.798 1.00 88.12 204 LEU A CA 1
ATOM 1648 C C . LEU A 1 204 ? -9.206 9.005 -1.498 1.00 88.12 204 LEU A C 1
ATOM 1650 O O . LEU A 1 204 ? -9.407 9.713 -0.508 1.00 88.12 204 LEU A O 1
ATOM 1654 N N . ILE A 1 205 ? -8.209 9.245 -2.342 1.00 80.31 205 ILE A N 1
ATOM 1655 C CA . ILE A 1 205 ? -7.259 10.330 -2.141 1.00 80.31 205 ILE A CA 1
ATOM 1656 C C . ILE A 1 205 ? -7.959 11.697 -2.097 1.00 80.31 205 ILE A C 1
ATOM 1658 O O . ILE A 1 205 ? -8.958 11.938 -2.781 1.00 80.31 205 ILE A O 1
ATOM 1662 N N . ASP A 1 206 ? -7.426 12.592 -1.266 1.00 78.00 206 ASP A N 1
ATOM 1663 C CA . ASP A 1 206 ? -7.944 13.944 -1.013 1.00 78.00 206 ASP A CA 1
ATOM 1664 C C . ASP A 1 206 ? -9.330 13.993 -0.335 1.00 78.00 206 ASP A C 1
ATOM 1666 O O . ASP A 1 206 ? -9.894 15.073 -0.140 1.00 78.00 206 ASP A O 1
ATOM 1670 N N . LYS A 1 207 ? -9.898 12.844 0.059 1.00 81.69 207 LYS A N 1
ATOM 1671 C CA . LYS A 1 207 ? -11.137 12.790 0.843 1.00 81.69 207 LYS A CA 1
ATOM 1672 C C . LYS A 1 207 ? -10.822 12.979 2.320 1.00 81.69 207 LYS A C 1
ATOM 1674 O O . LYS A 1 207 ? -9.995 12.268 2.885 1.00 81.69 207 LYS A O 1
ATOM 1679 N N . LYS A 1 208 ? -11.519 13.912 2.973 1.00 91.31 208 LYS A N 1
ATOM 1680 C CA . LYS A 1 208 ? -11.379 14.151 4.420 1.00 91.31 208 LYS A CA 1
ATOM 1681 C C . LYS A 1 208 ? -11.698 12.888 5.225 1.00 91.31 208 LYS A C 1
ATOM 1683 O O . LYS A 1 208 ? -11.089 12.643 6.258 1.00 91.31 208 LYS A O 1
ATOM 1688 N N . GLU A 1 209 ? -12.619 12.073 4.727 1.00 94.19 209 GLU A N 1
ATOM 1689 C CA . GLU A 1 209 ? -13.022 10.805 5.325 1.00 94.19 209 GLU A CA 1
ATOM 1690 C C . GLU A 1 209 ? -11.885 9.780 5.380 1.00 94.19 209 GLU A C 1
ATOM 1692 O O . GLU A 1 209 ? -11.886 8.941 6.273 1.00 94.19 209 GLU A O 1
ATOM 1697 N N . LEU A 1 210 ? -10.893 9.866 4.484 1.00 94.69 210 LEU A N 1
ATOM 1698 C CA . LEU A 1 210 ? -9.707 9.013 4.555 1.00 94.69 210 LEU A CA 1
ATOM 1699 C C . LEU A 1 210 ? -8.843 9.351 5.779 1.00 94.69 210 LEU A C 1
ATOM 1701 O O . LEU A 1 210 ? -8.315 8.448 6.421 1.00 94.69 210 LEU A O 1
ATOM 1705 N N . LEU A 1 211 ? -8.740 10.636 6.136 1.00 94.38 211 LEU A N 1
ATOM 1706 C CA . LEU A 1 211 ? -8.041 11.064 7.351 1.00 94.38 211 LEU A CA 1
ATOM 1707 C C . LEU A 1 211 ? -8.788 10.606 8.609 1.00 94.38 211 LEU A C 1
ATOM 1709 O O . LEU A 1 211 ? -8.166 10.027 9.490 1.00 94.38 211 LEU A O 1
ATOM 1713 N N . ASP A 1 212 ? -10.114 10.787 8.653 1.00 94.31 212 ASP A N 1
ATOM 1714 C CA . ASP A 1 212 ? -10.952 10.306 9.767 1.00 94.31 212 ASP A CA 1
ATOM 1715 C C . ASP A 1 212 ? -10.833 8.787 9.951 1.00 94.31 212 ASP A C 1
ATOM 1717 O O . ASP A 1 212 ? -10.679 8.299 11.069 1.00 94.31 212 ASP A O 1
ATOM 1721 N N . PHE A 1 213 ? -10.837 8.034 8.847 1.00 97.50 213 PHE A N 1
ATOM 1722 C CA . PHE A 1 213 ? -10.591 6.597 8.870 1.00 97.50 213 PHE A CA 1
ATOM 1723 C C . PHE A 1 213 ? -9.226 6.258 9.482 1.00 97.50 213 PHE A C 1
ATOM 1725 O O . PHE A 1 213 ? -9.155 5.420 10.384 1.00 97.50 213 PHE A O 1
ATOM 1732 N N . PHE A 1 214 ? -8.150 6.910 9.032 1.00 97.75 214 PHE A N 1
ATOM 1733 C CA . PHE A 1 214 ? -6.819 6.652 9.576 1.00 97.75 214 PHE A CA 1
ATOM 1734 C C . PHE A 1 214 ? -6.700 7.037 11.049 1.00 97.75 214 PHE A C 1
ATOM 1736 O O . PHE A 1 214 ? -6.094 6.284 11.810 1.00 97.75 214 PHE A O 1
ATOM 1743 N N . ASP A 1 215 ? -7.307 8.142 11.475 1.00 96.12 215 ASP A N 1
ATOM 1744 C CA . ASP A 1 215 ? -7.304 8.548 12.879 1.00 96.12 215 ASP A CA 1
ATOM 1745 C C . ASP A 1 215 ? -8.064 7.545 13.757 1.00 96.12 215 ASP A C 1
ATOM 1747 O O . ASP A 1 215 ? -7.566 7.137 14.808 1.00 96.12 215 ASP A O 1
ATOM 1751 N N . LYS A 1 216 ? -9.220 7.050 13.301 1.00 96.94 216 LYS A N 1
ATOM 1752 C CA . LYS A 1 216 ? -9.995 6.031 14.028 1.00 96.94 216 LYS A CA 1
ATOM 1753 C C . LYS A 1 216 ? -9.333 4.658 14.059 1.00 96.94 216 LYS A C 1
ATOM 1755 O O . LYS A 1 216 ? -9.543 3.915 15.014 1.00 96.94 216 LYS A O 1
ATOM 1760 N N . LEU A 1 217 ? -8.544 4.310 13.046 1.00 97.94 217 LEU A N 1
ATOM 1761 C CA . LEU A 1 217 ? -7.802 3.052 13.010 1.00 97.94 217 LEU A CA 1
ATOM 1762 C C . LEU A 1 217 ? -6.501 3.147 13.819 1.00 97.94 217 LEU A C 1
ATOM 1764 O O . LEU A 1 217 ? -6.297 2.423 14.796 1.00 97.94 217 LEU A O 1
ATOM 1768 N N . PHE A 1 218 ? -5.600 4.042 13.422 1.00 97.88 218 PHE A N 1
ATOM 1769 C CA . PHE A 1 218 ? -4.247 4.110 13.968 1.00 97.88 218 PHE A CA 1
ATOM 1770 C C . PHE A 1 218 ? -4.171 4.878 15.289 1.00 97.88 218 PHE A C 1
ATOM 1772 O O . PHE A 1 218 ? -3.359 4.514 16.139 1.00 97.88 218 PHE A O 1
ATOM 1779 N N . GLY A 1 219 ? -5.043 5.864 15.506 1.00 97.38 219 GLY A N 1
ATOM 1780 C CA . GLY A 1 219 ? -5.087 6.660 16.737 1.00 97.38 219 GLY A CA 1
ATOM 1781 C C . GLY A 1 219 ? -5.833 5.986 17.891 1.00 97.38 219 GLY A C 1
ATOM 1782 O O . GLY A 1 219 ? -5.672 6.391 19.039 1.00 97.38 219 GLY A O 1
ATOM 1783 N N . ASN A 1 220 ? -6.614 4.939 17.616 1.00 97.50 220 ASN A N 1
ATOM 1784 C CA . ASN A 1 220 ? -7.384 4.218 18.627 1.00 97.50 220 ASN A CA 1
ATOM 1785 C C . ASN A 1 220 ? -6.512 3.189 19.363 1.00 97.50 220 ASN A C 1
ATOM 1787 O O . ASN A 1 220 ? -6.011 2.240 18.759 1.00 97.50 220 ASN A O 1
ATOM 1791 N N . ASP A 1 221 ? -6.325 3.380 20.666 1.00 97.25 221 ASP A N 1
ATOM 1792 C CA . ASP A 1 221 ? -5.522 2.522 21.540 1.00 97.25 221 ASP A CA 1
ATOM 1793 C C . ASP A 1 221 ? -6.228 1.219 21.935 1.00 97.25 221 ASP A C 1
ATOM 1795 O O . ASP A 1 221 ? -5.560 0.230 22.236 1.00 97.25 221 ASP A O 1
ATOM 1799 N N . LYS A 1 222 ? -7.561 1.176 21.863 1.00 97.94 222 LYS A N 1
ATOM 1800 C CA . LYS A 1 222 ? -8.345 -0.042 22.107 1.00 97.94 222 LYS A CA 1
ATOM 1801 C C . LYS A 1 222 ? -8.201 -1.054 20.983 1.00 97.94 222 LYS A C 1
ATOM 1803 O O . LYS A 1 222 ? -8.299 -2.247 21.236 1.00 97.94 222 LYS A O 1
ATOM 1808 N N . ILE A 1 223 ? -7.956 -0.588 19.758 1.00 98.12 223 ILE A N 1
ATOM 1809 C CA . ILE A 1 223 ? -7.736 -1.459 18.604 1.00 98.12 223 ILE A CA 1
ATOM 1810 C C . ILE A 1 223 ? -6.259 -1.845 18.540 1.00 98.12 223 ILE A C 1
ATOM 1812 O O . ILE A 1 223 ? -5.392 -0.983 18.372 1.00 98.12 223 ILE A O 1
ATOM 1816 N N . CYS A 1 224 ? -5.992 -3.145 18.604 1.00 97.69 224 CYS A N 1
ATOM 1817 C CA . CYS A 1 224 ? -4.679 -3.731 18.399 1.00 97.69 224 CYS A CA 1
ATOM 1818 C C . CYS A 1 224 ? -4.440 -3.995 16.907 1.00 97.69 224 CYS A C 1
ATOM 1820 O O . CYS A 1 224 ? -5.141 -4.792 16.281 1.00 97.69 224 CYS A O 1
ATOM 1822 N N . LYS A 1 225 ? -3.450 -3.312 16.329 1.00 97.88 225 LYS A N 1
ATOM 1823 C CA . LYS A 1 225 ? -3.077 -3.433 14.915 1.00 97.88 225 LYS A CA 1
ATOM 1824 C C . LYS A 1 225 ? -1.931 -4.418 14.774 1.00 97.88 225 LYS A C 1
ATOM 1826 O O . LYS A 1 225 ? -0.901 -4.235 15.410 1.00 97.88 225 LYS A O 1
ATOM 1831 N N . ILE A 1 226 ? -2.084 -5.423 13.924 1.00 97.06 226 ILE A N 1
ATOM 1832 C CA . ILE A 1 226 ? -1.092 -6.470 13.692 1.00 97.06 226 ILE A CA 1
ATOM 1833 C C . ILE A 1 226 ? -0.653 -6.411 12.232 1.00 97.06 226 ILE A C 1
ATOM 1835 O O . ILE A 1 226 ? -1.491 -6.439 11.338 1.00 97.06 226 ILE A O 1
ATOM 1839 N N . GLY A 1 227 ? 0.651 -6.402 11.980 1.00 94.88 227 GLY A N 1
ATOM 1840 C CA . GLY A 1 227 ? 1.179 -6.599 10.631 1.00 94.88 227 GLY A CA 1
ATOM 1841 C C . GLY A 1 227 ? 2.642 -7.030 10.632 1.00 94.88 227 GLY A C 1
ATOM 1842 O O . GLY A 1 227 ? 3.217 -7.339 11.681 1.00 94.88 227 GLY A O 1
ATOM 1843 N N . PHE A 1 228 ? 3.257 -7.081 9.454 1.00 92.75 228 PHE A N 1
ATOM 1844 C CA . PHE A 1 228 ? 4.617 -7.587 9.264 1.00 92.75 228 PHE A CA 1
ATOM 1845 C C . PHE A 1 228 ? 5.481 -6.532 8.574 1.00 92.75 228 PHE A C 1
ATOM 1847 O O . PHE A 1 228 ? 5.067 -5.970 7.576 1.00 92.75 228 PHE A O 1
ATOM 1854 N N . ARG A 1 229 ? 6.685 -6.248 9.098 1.00 87.69 229 ARG A N 1
ATOM 1855 C CA . ARG A 1 229 ? 7.559 -5.161 8.589 1.00 87.69 229 ARG A CA 1
ATOM 1856 C C . ARG A 1 229 ? 6.860 -3.797 8.506 1.00 87.69 229 ARG A C 1
ATOM 1858 O O . ARG A 1 229 ? 7.145 -2.973 7.642 1.00 87.69 229 ARG A O 1
ATOM 1865 N N . PHE A 1 230 ? 6.022 -3.526 9.498 1.00 88.75 230 PHE A N 1
ATOM 1866 C CA . PHE A 1 230 ? 5.055 -2.431 9.499 1.00 88.75 230 PHE A CA 1
ATOM 1867 C C . PHE A 1 230 ? 5.636 -1.013 9.332 1.00 88.75 230 PHE A C 1
ATOM 1869 O O . PHE A 1 230 ? 4.928 -0.063 8.997 1.00 88.75 230 PHE A O 1
ATOM 1876 N N . SER A 1 231 ? 6.936 -0.833 9.583 1.00 87.56 231 SER A N 1
ATOM 1877 C CA . SER A 1 231 ? 7.630 0.438 9.355 1.00 87.56 231 SER A CA 1
ATOM 1878 C C . SER A 1 231 ? 7.625 0.851 7.878 1.00 87.56 231 SER A C 1
ATOM 1880 O O . SER A 1 231 ? 7.550 2.050 7.578 1.00 87.56 231 SER A O 1
ATOM 1882 N N . GLU A 1 232 ? 7.677 -0.119 6.961 1.00 90.06 232 GLU A N 1
ATOM 1883 C CA . GLU A 1 232 ? 7.592 0.114 5.520 1.00 90.06 232 GLU A CA 1
ATOM 1884 C C . GLU A 1 232 ? 6.182 0.569 5.156 1.00 90.06 232 GLU A C 1
ATOM 1886 O O . GLU A 1 232 ? 6.034 1.671 4.625 1.00 90.06 232 GLU A O 1
ATOM 1891 N N . ASP A 1 233 ? 5.158 -0.171 5.581 1.00 93.06 233 ASP A N 1
ATOM 1892 C CA . ASP A 1 233 ? 3.749 0.160 5.342 1.00 93.06 233 ASP A CA 1
ATOM 1893 C C . ASP A 1 233 ? 3.413 1.570 5.830 1.00 93.06 233 ASP A C 1
ATOM 1895 O O . ASP A 1 233 ? 2.910 2.398 5.071 1.00 93.06 233 ASP A O 1
ATOM 1899 N N . LEU A 1 234 ? 3.776 1.909 7.074 1.00 93.69 234 LEU A N 1
ATOM 1900 C CA . LEU A 1 234 ? 3.535 3.243 7.633 1.00 93.69 234 LEU A CA 1
ATOM 1901 C C . LEU A 1 234 ? 4.228 4.343 6.834 1.00 93.69 234 LEU A C 1
ATOM 1903 O O . LEU A 1 234 ? 3.714 5.456 6.739 1.00 93.69 234 LEU A O 1
ATOM 1907 N N . THR A 1 235 ? 5.416 4.082 6.287 1.00 93.00 235 THR A N 1
ATOM 1908 C CA . THR A 1 235 ? 6.111 5.058 5.434 1.00 93.00 235 THR A CA 1
ATOM 1909 C C . THR A 1 235 ? 5.307 5.331 4.164 1.00 93.00 235 THR A C 1
ATOM 1911 O O . THR A 1 235 ? 5.138 6.487 3.772 1.00 93.00 235 THR A O 1
ATOM 1914 N N . GLN A 1 236 ? 4.748 4.285 3.561 1.00 94.06 236 GLN A N 1
ATOM 1915 C CA . GLN A 1 236 ? 3.973 4.376 2.323 1.00 94.06 236 GLN A CA 1
ATOM 1916 C C . GLN A 1 236 ? 2.581 4.974 2.561 1.00 94.06 236 GLN A C 1
ATOM 1918 O O . GLN A 1 236 ? 2.117 5.793 1.764 1.00 94.06 236 GLN A O 1
ATOM 1923 N N . LEU A 1 237 ? 1.942 4.643 3.686 1.00 94.94 237 LEU A N 1
ATOM 1924 C CA . LEU A 1 237 ? 0.666 5.215 4.123 1.00 94.94 237 LEU A CA 1
ATOM 1925 C C . LEU A 1 237 ? 0.792 6.713 4.433 1.00 94.94 237 LEU A C 1
ATOM 1927 O O . LEU A 1 237 ? -0.055 7.499 4.007 1.00 94.94 237 LEU A O 1
ATOM 1931 N N . ARG A 1 238 ? 1.886 7.148 5.075 1.00 94.19 238 ARG A N 1
ATOM 1932 C CA . ARG A 1 238 ? 2.193 8.581 5.268 1.00 94.19 238 ARG A CA 1
ATOM 1933 C C . ARG A 1 238 ? 2.379 9.320 3.943 1.00 94.19 238 ARG A C 1
ATOM 1935 O O . ARG A 1 238 ? 2.026 10.489 3.844 1.00 94.19 238 ARG A O 1
ATOM 1942 N N . GLY A 1 239 ? 2.868 8.641 2.904 1.00 89.75 239 GLY A N 1
ATOM 1943 C CA . GLY A 1 239 ? 2.892 9.184 1.544 1.00 89.75 239 GLY A CA 1
ATOM 1944 C C . GLY A 1 239 ? 1.494 9.437 0.961 1.00 89.75 239 GLY A C 1
ATOM 1945 O O . GLY A 1 239 ? 1.327 10.352 0.157 1.00 89.75 239 GLY A O 1
ATOM 1946 N N . CYS A 1 240 ? 0.487 8.660 1.375 1.00 89.56 240 CYS A N 1
ATOM 1947 C CA . CYS A 1 240 ? -0.908 8.836 0.968 1.00 89.56 240 CYS A CA 1
ATOM 1948 C C . CYS A 1 240 ? -1.640 9.905 1.798 1.00 89.56 240 CYS A C 1
ATOM 1950 O O . CYS A 1 240 ? -2.447 10.657 1.254 1.00 89.56 240 CYS A O 1
ATOM 1952 N N . ALA A 1 241 ? -1.367 9.981 3.101 1.00 90.38 241 ALA A N 1
ATOM 1953 C CA . ALA A 1 241 ? -2.023 10.897 4.034 1.00 90.38 241 ALA A CA 1
ATOM 1954 C C . ALA A 1 241 ? -0.999 11.612 4.942 1.00 90.38 241 ALA A C 1
ATOM 1956 O O . ALA A 1 241 ? -0.956 11.364 6.148 1.00 90.38 241 ALA A O 1
ATOM 1957 N N . PRO A 1 242 ? -0.188 12.539 4.397 1.00 90.38 242 PRO A N 1
ATOM 1958 C CA . PRO A 1 242 ? 0.920 13.164 5.131 1.00 90.38 242 PRO A CA 1
ATOM 1959 C C . PRO A 1 242 ? 0.474 14.043 6.306 1.00 90.38 242 PRO A C 1
ATOM 1961 O O . PRO A 1 242 ? 1.269 14.351 7.185 1.00 90.38 242 PRO A O 1
ATOM 1964 N N . ASN A 1 243 ? -0.800 14.442 6.338 1.00 89.69 243 ASN A N 1
ATOM 1965 C CA . ASN A 1 243 ? -1.364 15.282 7.395 1.00 89.69 243 ASN A CA 1
ATOM 1966 C C . ASN A 1 243 ? -2.075 14.475 8.500 1.00 89.69 243 ASN A C 1
ATOM 1968 O O . ASN A 1 243 ? -2.683 15.075 9.381 1.00 89.69 243 ASN A O 1
ATOM 1972 N N . CYS A 1 244 ? -2.046 13.138 8.457 1.00 93.38 244 CYS A N 1
ATOM 1973 C CA . CYS A 1 244 ? -2.650 12.298 9.492 1.00 93.38 244 CYS A CA 1
ATOM 1974 C C . CYS A 1 244 ? -1.622 11.984 10.583 1.00 93.38 244 CYS A C 1
ATOM 1976 O O . CYS A 1 244 ? -0.739 11.148 10.392 1.00 93.38 244 CYS A O 1
ATOM 1978 N N . LEU A 1 245 ? -1.750 12.644 11.738 1.00 93.19 245 LEU A N 1
ATOM 1979 C CA . LEU A 1 245 ? -0.840 12.471 12.879 1.00 93.19 245 LEU A CA 1
ATOM 1980 C C . LEU A 1 245 ? -0.825 11.030 13.398 1.00 93.19 245 LEU A C 1
ATOM 1982 O O . LEU A 1 245 ? 0.231 10.517 13.763 1.00 93.19 245 LEU A O 1
ATOM 1986 N N . SER A 1 246 ? -1.969 10.349 13.353 1.00 96.19 246 SER A N 1
ATOM 1987 C CA . SER A 1 246 ? -2.103 8.970 13.824 1.00 96.19 246 SER A CA 1
ATOM 1988 C C . SER A 1 246 ? -1.237 7.971 13.047 1.00 96.19 246 SER A C 1
ATOM 1990 O O . SER A 1 246 ? -0.902 6.918 13.579 1.00 96.19 246 SER A O 1
ATOM 1992 N N . LEU A 1 247 ? -0.815 8.296 11.818 1.00 95.94 247 LEU A N 1
ATOM 1993 C CA . LEU A 1 247 ? 0.138 7.480 11.054 1.00 95.94 247 LEU A CA 1
ATOM 1994 C C . LEU A 1 247 ? 1.603 7.693 11.469 1.00 95.94 247 LEU A C 1
ATOM 1996 O O . LEU A 1 247 ? 2.458 6.869 11.146 1.00 95.94 247 LEU A O 1
ATOM 2000 N N . TYR A 1 248 ? 1.914 8.798 12.150 1.00 94.69 248 TYR A N 1
ATOM 2001 C CA . TYR A 1 248 ? 3.247 9.072 12.696 1.00 94.69 248 TYR A CA 1
ATOM 2002 C C . TYR A 1 248 ? 3.395 8.519 14.113 1.00 94.69 248 TYR A C 1
ATOM 2004 O O . TYR A 1 248 ? 4.476 8.056 14.469 1.00 94.69 248 TYR A O 1
ATOM 2012 N N . GLU A 1 249 ? 2.309 8.521 14.887 1.00 94.31 249 GLU A N 1
ATOM 2013 C CA . GLU A 1 249 ? 2.268 8.012 16.261 1.00 94.31 249 GLU A CA 1
ATOM 2014 C C . GLU A 1 249 ? 1.136 6.987 16.462 1.00 94.31 249 GLU A C 1
ATOM 2016 O O . GLU A 1 249 ? 0.220 7.215 17.263 1.00 94.31 249 GLU A O 1
ATOM 2021 N N . PRO A 1 250 ? 1.172 5.847 15.746 1.00 96.06 250 PRO A N 1
ATOM 2022 C CA . PRO A 1 250 ? 0.132 4.836 15.862 1.00 96.06 250 PRO A CA 1
ATOM 2023 C C . PRO A 1 250 ? 0.107 4.242 17.274 1.00 96.06 250 PRO A C 1
ATOM 2025 O O . PRO A 1 250 ? 1.142 3.939 17.870 1.00 96.06 250 PRO A O 1
ATOM 2028 N N . LYS A 1 251 ? -1.095 4.055 17.817 1.00 97.06 251 LYS A N 1
ATOM 2029 C CA . LYS A 1 251 ? -1.314 3.415 19.121 1.00 97.06 251 LYS A CA 1
ATOM 2030 C C . LYS A 1 251 ? -1.454 1.906 18.961 1.00 97.06 251 LYS A C 1
ATOM 2032 O O . LYS A 1 251 ? -1.919 1.468 17.920 1.00 97.06 251 LYS A O 1
ATOM 2037 N N . ASN A 1 252 ? -1.095 1.131 19.986 1.00 95.88 252 ASN A N 1
ATOM 2038 C CA . ASN A 1 252 ? -1.359 -0.314 20.091 1.00 95.88 252 ASN A CA 1
ATOM 2039 C C . ASN A 1 252 ? -1.087 -1.098 18.787 1.00 95.88 252 ASN A C 1
ATOM 2041 O O . ASN A 1 252 ? -1.990 -1.644 18.151 1.00 95.88 252 ASN A O 1
ATOM 2045 N N . LEU A 1 253 ? 0.173 -1.072 18.355 1.00 94.62 253 LEU A N 1
ATOM 2046 C CA . LEU A 1 253 ? 0.637 -1.667 17.108 1.00 94.62 253 LEU A CA 1
ATOM 2047 C C . LEU A 1 253 ? 1.658 -2.762 17.407 1.00 94.62 253 LEU A C 1
ATOM 2049 O O . LEU A 1 253 ? 2.636 -2.532 18.114 1.00 94.62 253 LEU A O 1
ATOM 2053 N N . ILE A 1 254 ? 1.435 -3.936 16.832 1.00 93.88 254 ILE A N 1
ATOM 2054 C CA . ILE A 1 254 ? 2.279 -5.117 16.942 1.00 93.88 254 ILE A CA 1
ATOM 2055 C C . ILE A 1 254 ? 2.877 -5.416 15.568 1.00 93.88 254 ILE A C 1
ATOM 2057 O O . ILE A 1 254 ? 2.172 -5.755 14.616 1.00 93.88 254 ILE A O 1
ATOM 2061 N N . CYS A 1 255 ? 4.203 -5.332 15.479 1.00 92.81 255 CYS A N 1
ATOM 2062 C CA . CYS A 1 255 ? 4.954 -5.809 14.324 1.00 92.81 255 CYS A CA 1
ATOM 2063 C C . CYS A 1 255 ? 5.421 -7.245 14.588 1.00 92.81 255 CYS A C 1
ATOM 2065 O O . CYS A 1 255 ? 6.280 -7.476 15.439 1.00 92.81 255 CYS A O 1
ATOM 2067 N N . ILE A 1 256 ? 4.889 -8.210 13.835 1.00 90.75 256 ILE A N 1
ATOM 2068 C CA . ILE A 1 256 ? 5.208 -9.638 13.992 1.00 90.75 256 ILE A CA 1
ATOM 2069 C C . ILE A 1 256 ? 6.713 -9.898 13.836 1.00 90.75 256 ILE A C 1
ATOM 2071 O O . ILE A 1 256 ? 7.284 -10.700 14.570 1.00 90.75 256 ILE A O 1
ATOM 2075 N N . GLN A 1 257 ? 7.378 -9.204 12.909 1.00 86.75 257 GLN A N 1
ATOM 2076 C CA . GLN A 1 257 ? 8.818 -9.365 12.705 1.00 86.75 257 GLN A CA 1
ATOM 2077 C C . GLN A 1 257 ? 9.614 -9.028 13.977 1.00 86.75 257 GLN A C 1
ATOM 2079 O O . GLN A 1 257 ? 10.535 -9.760 14.330 1.00 86.75 257 GLN A O 1
ATOM 2084 N N . SER A 1 258 ? 9.245 -7.948 14.671 1.00 83.00 258 SER A N 1
ATOM 2085 C CA . SER A 1 258 ? 9.894 -7.537 15.919 1.00 83.00 258 SER A CA 1
ATOM 2086 C C . SER A 1 258 ? 9.716 -8.592 17.010 1.00 83.00 258 SER A C 1
ATOM 2088 O O . SER A 1 258 ? 10.692 -8.960 17.652 1.00 83.00 258 SER A O 1
ATOM 2090 N N . LEU A 1 259 ? 8.515 -9.173 17.129 1.00 82.12 259 LEU A N 1
ATOM 2091 C CA . LEU A 1 259 ? 8.252 -10.250 18.089 1.00 82.12 259 LEU A CA 1
ATOM 2092 C C . LEU A 1 259 ? 9.167 -11.461 17.877 1.00 82.12 259 LEU A C 1
ATOM 2094 O O . LEU A 1 259 ? 9.674 -12.021 18.844 1.00 82.12 259 LEU A O 1
ATOM 2098 N N . PHE A 1 260 ? 9.408 -11.868 16.628 1.00 77.25 260 PHE A N 1
ATOM 2099 C CA . PHE A 1 260 ? 10.308 -12.991 16.351 1.00 77.25 260 PHE A CA 1
ATOM 2100 C C . PHE A 1 260 ? 11.754 -12.703 16.762 1.00 77.25 260 PHE A C 1
ATOM 2102 O O . PHE A 1 260 ? 12.422 -13.602 17.277 1.00 77.25 260 PHE A O 1
ATOM 2109 N N . PHE A 1 261 ? 12.240 -11.475 16.564 1.00 70.69 261 PHE A N 1
ATOM 2110 C CA . PHE A 1 261 ? 13.585 -11.092 16.998 1.00 70.69 261 PHE A CA 1
ATOM 2111 C C . PHE A 1 261 ? 13.703 -11.037 18.521 1.00 70.69 261 PHE A C 1
ATOM 2113 O O . PHE A 1 261 ? 14.672 -11.567 19.064 1.00 70.69 261 PHE A O 1
ATOM 2120 N N . ASP A 1 262 ? 12.698 -10.488 19.201 1.00 63.16 262 ASP A N 1
ATOM 2121 C CA . ASP A 1 262 ? 12.687 -10.389 20.659 1.00 63.16 262 ASP A CA 1
ATOM 2122 C C . ASP A 1 262 ? 12.627 -11.782 21.305 1.00 63.16 262 ASP A C 1
ATOM 2124 O O . ASP A 1 262 ? 13.424 -12.096 22.186 1.00 63.16 262 ASP A O 1
ATOM 2128 N N . VAL A 1 263 ? 11.758 -12.672 20.813 1.00 60.72 263 VAL A N 1
ATOM 2129 C CA . VAL A 1 263 ? 11.647 -14.049 21.324 1.00 60.72 263 VAL A CA 1
ATOM 2130 C C . VAL A 1 263 ? 12.925 -14.847 21.057 1.00 60.72 263 VAL A C 1
ATOM 2132 O O . VAL A 1 263 ? 13.391 -15.563 21.938 1.00 60.72 263 VAL A O 1
ATOM 2135 N N . SER A 1 264 ? 13.539 -14.701 19.880 1.00 59.31 264 SER A N 1
ATOM 2136 C CA . SER A 1 264 ? 14.786 -15.411 19.558 1.00 59.31 264 SER A CA 1
ATOM 2137 C C . SER A 1 264 ? 15.956 -14.973 20.445 1.00 59.31 264 SER A C 1
ATOM 2139 O O . SER A 1 264 ? 16.820 -15.788 20.757 1.00 59.31 264 SER A O 1
ATOM 2141 N N . PHE A 1 265 ? 15.972 -13.712 20.887 1.00 51.72 265 PHE A N 1
ATOM 2142 C CA . PHE A 1 265 ? 16.976 -13.198 21.817 1.00 51.72 265 PHE A CA 1
ATOM 2143 C C . PHE A 1 265 ? 16.846 -13.826 23.216 1.00 51.72 265 PHE A C 1
ATOM 2145 O O . PHE A 1 265 ? 17.853 -14.160 23.831 1.00 51.72 265 PHE A O 1
ATOM 2152 N N . PHE A 1 266 ? 15.618 -14.073 23.687 1.00 51.72 266 PHE A N 1
ATOM 2153 C CA . PHE A 1 266 ? 15.361 -14.717 24.984 1.00 51.72 266 PHE A CA 1
ATOM 2154 C C . PHE A 1 266 ? 15.672 -16.221 25.033 1.00 51.72 266 PHE A C 1
ATOM 2156 O O . PHE A 1 266 ? 15.822 -16.757 26.122 1.00 51.72 266 PHE A O 1
ATOM 2163 N N . TYR A 1 267 ? 15.769 -16.906 23.890 1.00 50.00 267 TYR A N 1
ATOM 2164 C CA . TYR A 1 267 ? 16.147 -18.329 23.833 1.00 50.00 267 TYR A CA 1
ATOM 2165 C C . TYR A 1 267 ? 17.640 -18.561 23.535 1.00 50.00 267 TYR A C 1
ATOM 2167 O O . TYR A 1 267 ? 18.080 -19.709 23.478 1.00 50.00 267 TYR A O 1
ATOM 2175 N N . LEU A 1 268 ? 18.420 -17.493 23.333 1.00 47.56 268 LEU A N 1
ATOM 2176 C CA . LEU A 1 268 ? 19.868 -17.543 23.077 1.00 47.56 268 LEU A CA 1
ATOM 2177 C C . LEU A 1 268 ? 20.713 -16.990 24.244 1.00 47.56 268 LEU A C 1
ATOM 2179 O O . LEU A 1 268 ? 21.941 -16.906 24.130 1.00 47.56 268 LEU A O 1
ATOM 2183 N N . HIS A 1 269 ? 20.073 -16.657 25.366 1.00 42.53 269 HIS A N 1
ATOM 2184 C CA . HIS A 1 269 ? 20.675 -16.252 26.640 1.00 42.53 269 HIS A CA 1
ATOM 2185 C C . HIS A 1 269 ? 20.031 -17.022 27.793 1.00 42.53 269 HIS A C 1
ATOM 2187 O O . HIS A 1 269 ? 20.724 -17.187 28.821 1.00 42.53 269 HIS A O 1
#

pLDDT: mean 81.58, std 16.53, range [39.31, 98.19]

Radius of gyration: 23.27 Å; chains: 1; bounding box: 51×66×55 Å